Protein AF-A0A8J5X349-F1 (afdb_monomer_lite)

Secondary structure (DSSP, 8-state):
-----HHHHHHHHHHTT-SEEE-TTT-PEEEPHHHHHTTTS--SS--TT-TTTTTT---GGG------S-EEE-SSSPP--SEEEEEE--SSHHHHHHHHHHHHHHHT-TTS-PPEEEEEEEEETTT-EETTTTEEHHHHHHHHHHHT-EEEEEEE-TTS-HHHHHHHHHHHHHHHH--EEEEEE----S-HHHHHHHHHHTHHHHHTTT--EEE-TTTT--HHHHHHHHHHHT-EEEEEEE-TTPPTTHHHHS-TT-B-SHHHHHHHHHHS-TTTS-SS-TTTTEEEEEE-TT--HHHHHHHHHHHHHHHHHTS-----

Organism: Diacronema lutheri (NCBI:txid2081491)

Sequence (320 aa):
MALVDVEELHEAACAAGRRGYCDPRTGLTVFTRVAHLQRGRCCGNGCRHCPYGHVLVTDASKRTNAIDAPRLLRASPPSALEESDVLFFSGGKDSYLALRRHQRVLATLDGGAPRGLVLVTTFSGTDGIVGHQQVPVRWIAAQARAMRIDLLVVPLDGRSDYPAAVAHALQVLAAEHGVHARRVVFGDLHVESIRAWREAHVLPAVTAVGVVEFVYPVWLAPYEQLERELDDDGAEVFVCAQGDNLPDGARRVVKPGAVYDGALRAAIRAGWSETQLDVFGERGEFHSVVLPAGIDAAVRSEVLAALADAARDGLPCVFG

InterPro domains:
  IPR014729 Rossmann-like alpha/beta/alpha sandwich fold [G3DSA:3.40.50.620] (83-235)
  IPR040807 Protein of unknown function DUF5522 [PF17653] (10-55)

Foldseek 3Di:
DPPDDPVVQQVVCVVVLHQWDQDPVPRDTAGHCSVQVVVQAQPQPLRPHHLPQSLNPLPPVSRPGFNPFKGKHALDPDDPALEAAEEEPLQFLLSVLLVVLVVVVQVPPPDDDRHAYEYEFEAARPQQAGPLQQDHVSLVSLQCNQVRHMYIYFHDDVVDDPLLSVLVSQVCCCPVPSYHHAEYEYRQQEDVVVVVCCVVPNVVSNVVRHYDYYHHSRYPPDPVVSQCVVVVQPKWKFWQFADPLQDPPVCVLRAQGHTLHPVSLVVDVVPDDCVSAPSSCSVSRTTMHIHHPRRDPSSVVVSNVLSVVRRVVVHGSNRD

pLDDT: mean 90.07, std 11.33, range [33.69, 98.25]

Structure (mmCIF, N/CA/C/O backbone):
data_AF-A0A8J5X349-F1
#
_entry.id   AF-A0A8J5X349-F1
#
loop_
_atom_site.group_PDB
_atom_site.id
_atom_site.type_symbol
_atom_site.label_atom_id
_atom_site.label_alt_id
_atom_site.label_comp_id
_atom_site.label_asym_id
_atom_site.label_entity_id
_atom_site.label_seq_id
_atom_site.pdbx_PDB_ins_code
_atom_site.Cartn_x
_atom_site.Cartn_y
_atom_site.Cartn_z
_atom_site.occupancy
_atom_site.B_iso_or_equiv
_atom_site.auth_seq_id
_atom_site.auth_comp_id
_atom_site.auth_asym_id
_atom_site.auth_atom_id
_atom_site.pdbx_PDB_model_num
ATOM 1 N N . MET A 1 1 ? -40.214 12.702 21.829 1.00 48.19 1 MET A N 1
ATOM 2 C CA . MET A 1 1 ? -38.928 12.052 22.163 1.00 48.19 1 MET A CA 1
ATOM 3 C C . MET A 1 1 ? -37.841 12.826 21.452 1.00 48.19 1 MET A C 1
ATOM 5 O O . MET A 1 1 ? -37.939 12.952 20.238 1.00 48.19 1 MET A O 1
ATOM 9 N N . ALA A 1 2 ? -36.879 13.397 22.180 1.00 56.06 2 ALA A N 1
ATOM 10 C CA . ALA A 1 2 ? -35.691 13.961 21.544 1.00 56.06 2 ALA A CA 1
ATOM 11 C C . ALA A 1 2 ? -34.998 12.846 20.746 1.00 56.06 2 ALA A C 1
ATOM 13 O O . ALA A 1 2 ? -34.913 11.713 21.228 1.00 56.06 2 ALA A O 1
ATOM 14 N N . LEU A 1 3 ? -34.580 13.142 19.515 1.00 61.19 3 LEU A N 1
ATOM 15 C CA . LEU A 1 3 ? -33.729 12.243 18.746 1.00 61.19 3 LEU A CA 1
ATOM 16 C C . LEU A 1 3 ? -32.426 12.108 19.532 1.00 61.19 3 LEU A C 1
ATOM 18 O O . LEU A 1 3 ? -31.664 13.062 19.616 1.00 61.19 3 LEU A O 1
ATOM 22 N N . VAL A 1 4 ? -32.225 10.962 20.180 1.00 72.44 4 VAL A N 1
ATOM 23 C CA . VAL A 1 4 ? -30.960 10.675 20.854 1.00 72.44 4 VAL A CA 1
ATOM 24 C C . VAL A 1 4 ? -29.909 10.513 19.769 1.00 72.44 4 VAL A C 1
ATOM 26 O O . VAL A 1 4 ? -30.079 9.679 18.872 1.00 72.44 4 VAL A O 1
ATOM 29 N N . ASP A 1 5 ? -28.858 11.322 19.840 1.00 88.38 5 ASP A N 1
ATOM 30 C CA . ASP A 1 5 ? -27.775 11.252 18.879 1.00 88.38 5 ASP A CA 1
ATOM 31 C C . ASP A 1 5 ? -26.975 9.961 19.104 1.00 88.38 5 ASP A C 1
ATOM 33 O O . ASP A 1 5 ? -26.462 9.661 20.186 1.00 88.38 5 ASP A O 1
ATOM 37 N N . VAL A 1 6 ? -26.921 9.152 18.050 1.00 91.75 6 VAL A N 1
ATOM 38 C CA . VAL A 1 6 ? -26.182 7.892 18.006 1.00 91.75 6 VAL A CA 1
ATOM 39 C C . VAL A 1 6 ? -24.689 8.134 18.226 1.00 91.75 6 VAL A C 1
ATOM 41 O O . VAL A 1 6 ? -24.027 7.247 18.776 1.00 91.75 6 VAL A O 1
ATOM 44 N N . GLU A 1 7 ? -24.188 9.302 17.822 1.00 91.56 7 GLU A N 1
ATOM 45 C CA . GLU A 1 7 ? -22.795 9.709 17.970 1.00 91.56 7 GLU A CA 1
ATOM 46 C C . GLU A 1 7 ? -22.478 10.119 19.411 1.00 91.56 7 GLU A C 1
ATOM 48 O O . GLU A 1 7 ? -21.490 9.664 19.981 1.00 91.56 7 GLU A O 1
ATOM 53 N N . GLU A 1 8 ? -23.369 10.854 20.079 1.00 93.88 8 GLU A N 1
ATOM 54 C CA . GLU A 1 8 ? -23.204 11.177 21.504 1.00 93.88 8 GLU A CA 1
ATOM 55 C C . GLU A 1 8 ? -23.189 9.913 22.376 1.00 93.88 8 GLU A C 1
ATOM 57 O O . GLU A 1 8 ? -22.353 9.770 23.273 1.00 93.88 8 GLU A O 1
ATOM 62 N N . LEU A 1 9 ? -24.078 8.949 22.096 1.00 95.31 9 LEU A N 1
ATOM 63 C CA . LEU A 1 9 ? -24.078 7.654 22.787 1.00 95.31 9 LEU A CA 1
ATOM 64 C C . LEU A 1 9 ? -22.789 6.868 22.539 1.00 95.31 9 LEU A C 1
ATOM 66 O O . LEU A 1 9 ? -22.285 6.205 23.454 1.00 95.31 9 LEU A O 1
ATOM 70 N N . HIS A 1 10 ? -22.274 6.929 21.310 1.00 95.94 10 HIS A N 1
ATOM 71 C CA . HIS A 1 10 ? -21.005 6.322 20.947 1.00 95.94 10 HIS A CA 1
ATOM 72 C C . HIS A 1 10 ? -19.859 6.942 21.745 1.00 95.94 10 HIS A C 1
ATOM 74 O O . HIS A 1 10 ? -19.142 6.212 22.433 1.00 95.94 10 HIS A O 1
ATOM 80 N N . GLU A 1 11 ? -19.720 8.267 21.715 1.00 96.44 11 GLU A N 1
ATOM 81 C CA . GLU A 1 11 ? -18.647 8.976 22.408 1.00 96.44 11 GLU A CA 1
ATOM 82 C C . GLU A 1 11 ? -18.709 8.770 23.920 1.00 96.44 11 GLU A C 1
ATOM 84 O O . GLU A 1 11 ? -17.699 8.437 24.541 1.00 96.44 11 GLU A O 1
ATOM 89 N N . ALA A 1 12 ? -19.901 8.827 24.520 1.00 96.25 12 ALA A N 1
ATOM 90 C CA . ALA A 1 12 ? -20.081 8.535 25.940 1.00 96.25 12 ALA A CA 1
ATOM 91 C C . ALA A 1 12 ? -19.705 7.084 26.297 1.00 96.25 12 ALA A C 1
ATOM 93 O O . ALA A 1 12 ? -19.201 6.813 27.390 1.00 96.25 12 ALA A O 1
ATOM 94 N N . ALA A 1 13 ? -19.960 6.122 25.402 1.00 97.06 13 ALA A N 1
ATOM 95 C CA . ALA A 1 13 ? -19.538 4.737 25.586 1.00 97.06 13 ALA A CA 1
ATOM 96 C C . ALA A 1 13 ? -18.023 4.568 25.443 1.00 97.06 13 ALA A C 1
ATOM 98 O O . ALA A 1 13 ? -17.420 3.872 26.261 1.00 97.06 13 ALA A O 1
ATOM 99 N N . CYS A 1 14 ? -17.403 5.235 24.473 1.00 96.38 14 CYS A N 1
ATOM 100 C CA . CYS A 1 14 ? -15.959 5.224 24.268 1.00 96.38 14 CYS A CA 1
ATOM 101 C C . CYS A 1 14 ? -15.200 5.870 25.429 1.00 96.38 14 CYS A C 1
ATOM 103 O O . CYS A 1 14 ? -14.267 5.257 25.944 1.00 96.38 14 CYS A O 1
ATOM 105 N N . ALA A 1 15 ? -15.637 7.044 25.892 1.00 96.94 15 ALA A N 1
ATOM 106 C CA . ALA A 1 15 ? -15.049 7.746 27.034 1.00 96.94 15 ALA A CA 1
ATOM 107 C C . ALA A 1 15 ? -15.110 6.913 28.325 1.00 96.94 15 ALA A C 1
ATOM 109 O O . ALA A 1 15 ? -14.208 6.970 29.155 1.00 96.94 15 ALA A O 1
ATOM 110 N N . ALA A 1 16 ? -16.145 6.082 28.470 1.00 97.00 16 ALA A N 1
ATOM 111 C CA . ALA A 1 16 ? -16.289 5.145 29.581 1.00 97.00 16 ALA A CA 1
ATOM 112 C C . ALA A 1 16 ? -15.601 3.781 29.350 1.00 97.00 16 ALA A C 1
ATOM 114 O O . ALA A 1 16 ? -15.814 2.855 30.132 1.00 97.00 16 ALA A O 1
ATOM 115 N N . GLY A 1 17 ? -14.850 3.603 28.257 1.00 96.19 17 GLY A N 1
ATOM 116 C CA . GLY A 1 17 ? -14.180 2.342 27.917 1.00 96.19 17 GLY A CA 1
ATOM 117 C C . GLY A 1 17 ? -15.126 1.179 27.587 1.00 96.19 17 GLY A C 1
ATOM 118 O O . GLY A 1 17 ? -14.710 0.018 27.572 1.00 96.19 17 GLY A O 1
ATOM 119 N N . ARG A 1 18 ? -16.412 1.448 27.325 1.00 97.31 18 ARG A N 1
ATOM 120 C CA . ARG A 1 18 ? -17.408 0.413 27.019 1.00 97.31 18 ARG A CA 1
ATOM 121 C C . ARG A 1 18 ? -17.223 -0.115 25.601 1.00 97.31 18 ARG A C 1
ATOM 123 O O . ARG A 1 18 ? -16.956 0.628 24.659 1.00 97.31 18 ARG A O 1
ATOM 130 N N . ARG A 1 19 ? -17.452 -1.421 25.434 1.00 96.94 19 ARG A N 1
ATOM 131 C CA . ARG A 1 19 ? -17.355 -2.122 24.139 1.00 96.94 19 ARG A CA 1
ATOM 132 C C . ARG A 1 19 ? -18.574 -1.916 23.233 1.00 96.94 19 ARG A C 1
ATOM 134 O O . ARG A 1 19 ? -18.519 -2.237 22.050 1.00 96.94 19 ARG A O 1
ATOM 141 N N . GLY A 1 20 ? -19.672 -1.406 23.774 1.00 96.75 20 GLY A N 1
ATOM 142 C CA . GLY A 1 20 ? -20.902 -1.189 23.029 1.00 96.75 20 GLY A CA 1
ATOM 143 C C . GLY A 1 20 ? -21.912 -0.345 23.793 1.00 96.75 20 GLY A C 1
ATOM 144 O O . GLY A 1 20 ? -21.723 -0.042 24.974 1.00 96.75 20 GLY A O 1
ATOM 145 N N . TYR A 1 21 ? -22.985 0.012 23.100 1.00 96.19 21 TYR A N 1
ATOM 146 C CA . TYR A 1 21 ? -24.169 0.676 23.638 1.00 96.19 21 TYR A CA 1
ATOM 147 C C . TYR A 1 21 ? -25.426 0.133 22.946 1.00 96.19 21 TYR A C 1
ATOM 149 O O . TYR A 1 21 ? -25.336 -0.474 21.880 1.00 96.19 21 TYR A O 1
ATOM 157 N N . CYS A 1 22 ? -26.594 0.323 23.557 1.00 95.50 22 CYS A N 1
ATOM 158 C CA . CYS A 1 22 ? -27.868 -0.037 22.938 1.00 95.50 22 CYS A CA 1
ATOM 159 C C . CYS A 1 22 ? -28.340 1.112 22.040 1.00 95.50 22 CYS A C 1
ATOM 161 O O . CYS A 1 22 ? -28.462 2.243 22.509 1.00 95.50 22 CYS A O 1
ATOM 163 N N . ASP A 1 23 ? -28.589 0.835 20.761 1.00 93.81 23 ASP A N 1
ATOM 164 C CA . ASP A 1 23 ? -29.183 1.799 19.837 1.00 93.81 23 ASP A CA 1
ATOM 165 C C . ASP A 1 23 ? -30.673 1.973 20.178 1.00 93.81 23 ASP A C 1
ATOM 167 O O . ASP A 1 23 ? -31.446 1.023 20.025 1.00 93.81 23 ASP A O 1
ATOM 171 N N . PRO A 1 24 ? -31.113 3.169 20.608 1.00 91.38 24 PRO A N 1
ATOM 172 C CA . PRO A 1 24 ? -32.481 3.388 21.071 1.00 91.38 24 PRO A CA 1
ATOM 173 C C . PRO A 1 24 ? -33.529 3.243 19.961 1.00 91.38 24 PRO A C 1
ATOM 175 O O . PRO A 1 24 ? -34.710 3.090 20.260 1.00 91.38 24 PRO A O 1
ATOM 178 N N . ARG A 1 25 ? -33.125 3.298 18.683 1.00 90.81 25 ARG A N 1
ATOM 179 C CA . ARG A 1 25 ? -34.035 3.138 17.541 1.00 90.81 25 ARG A CA 1
ATOM 180 C C . ARG A 1 25 ? -34.242 1.679 17.164 1.00 90.81 25 ARG A C 1
ATOM 182 O O . ARG A 1 25 ? -35.337 1.316 16.753 1.00 90.81 25 ARG A O 1
ATOM 189 N N . THR A 1 26 ? -33.190 0.867 17.242 1.00 91.75 26 THR A N 1
ATOM 190 C CA . THR A 1 26 ? -33.223 -0.528 16.769 1.00 91.75 26 THR A CA 1
ATOM 191 C C . THR A 1 26 ? -33.286 -1.551 17.901 1.00 91.75 26 THR A C 1
ATOM 193 O O . THR A 1 26 ? -33.618 -2.705 17.652 1.00 91.75 26 THR A O 1
ATOM 196 N N . GLY A 1 27 ? -32.953 -1.158 19.135 1.00 92.44 27 GLY A N 1
ATOM 197 C CA . GLY A 1 27 ? -32.795 -2.058 20.281 1.00 92.44 27 GLY A CA 1
ATOM 198 C C . GLY A 1 27 ? -31.555 -2.956 20.198 1.00 92.44 27 GLY A C 1
ATOM 199 O O . GLY A 1 27 ? -31.338 -3.795 21.071 1.00 92.44 27 GLY A O 1
ATOM 200 N N . LEU A 1 28 ? -30.738 -2.808 19.152 1.00 93.00 28 LEU A N 1
ATOM 201 C CA . LEU A 1 28 ? -29.554 -3.626 18.931 1.00 93.00 28 LEU A CA 1
ATOM 202 C C . LEU A 1 28 ? -28.355 -3.072 19.699 1.00 93.00 28 LEU A C 1
ATOM 204 O O . LEU A 1 28 ? -28.192 -1.863 19.866 1.00 93.00 28 LEU A O 1
ATOM 208 N N . THR A 1 29 ? -27.460 -3.968 20.110 1.00 95.06 29 THR A N 1
ATOM 209 C CA . THR A 1 29 ? -26.152 -3.557 20.626 1.00 95.06 29 THR A CA 1
ATOM 210 C C . THR A 1 29 ? -25.256 -3.130 19.468 1.00 95.06 29 THR A C 1
ATOM 212 O O . THR A 1 29 ? -24.970 -3.921 18.569 1.00 95.06 29 THR A O 1
ATOM 215 N N . VAL A 1 30 ? -24.773 -1.893 19.515 1.00 96.25 30 VAL A N 1
ATOM 216 C CA . VAL A 1 30 ? -23.799 -1.342 18.572 1.00 96.25 30 VAL A CA 1
ATOM 217 C C . VAL A 1 30 ? -22.426 -1.344 19.233 1.00 96.25 30 VAL A C 1
ATOM 219 O O . VAL A 1 30 ? -22.254 -0.815 20.330 1.00 96.25 30 VAL A O 1
ATOM 222 N N . PHE A 1 31 ? -21.440 -1.949 18.570 1.00 97.06 31 PHE A N 1
ATOM 223 C CA . PHE A 1 31 ? -20.055 -1.942 19.039 1.00 97.06 31 PHE A CA 1
ATOM 224 C C . PHE A 1 31 ? -19.419 -0.556 18.875 1.00 97.06 31 PHE A C 1
ATOM 226 O O . PHE A 1 31 ? -19.645 0.136 17.883 1.00 97.06 31 PHE A O 1
ATOM 233 N N . THR A 1 32 ? -18.614 -0.158 19.857 1.00 97.00 32 THR A N 1
ATOM 234 C CA . THR A 1 32 ? -17.858 1.102 19.846 1.00 97.00 32 THR A CA 1
ATOM 235 C C . THR A 1 32 ? -16.525 0.963 19.110 1.00 97.00 32 THR A C 1
ATOM 237 O O . THR A 1 32 ? -16.044 -0.150 18.863 1.00 97.00 32 THR A O 1
ATOM 240 N N . ARG A 1 33 ? -15.854 2.094 18.842 1.00 95.06 33 ARG A N 1
ATOM 241 C CA . ARG A 1 33 ? -14.504 2.099 18.262 1.00 95.06 33 ARG A CA 1
ATOM 242 C C . ARG A 1 33 ? -13.525 1.379 19.184 1.00 95.06 33 ARG A C 1
ATOM 244 O O . ARG A 1 33 ? -12.690 0.634 18.694 1.00 95.06 33 ARG A O 1
ATOM 251 N N . VAL A 1 34 ? -13.705 1.481 20.506 1.00 94.44 34 VAL A N 1
ATOM 252 C CA . VAL A 1 34 ? -12.910 0.758 21.515 1.00 94.44 34 VAL A CA 1
ATOM 253 C C . VAL A 1 34 ? -12.957 -0.753 21.273 1.00 94.44 34 VAL A C 1
ATOM 255 O O . VAL A 1 34 ? -11.917 -1.405 21.201 1.00 94.44 34 VAL A O 1
ATOM 258 N N . ALA A 1 35 ? -14.148 -1.324 21.063 1.00 94.69 35 ALA A N 1
ATOM 259 C CA . ALA A 1 35 ? -14.278 -2.752 20.767 1.00 94.69 35 ALA A CA 1
ATOM 260 C C . ALA A 1 35 ? -13.674 -3.151 19.415 1.00 94.69 35 ALA A C 1
ATOM 262 O O . ALA A 1 35 ? -13.310 -4.314 19.216 1.00 94.69 35 ALA A O 1
ATOM 263 N N . HIS A 1 36 ? -13.615 -2.227 18.458 1.00 93.75 36 HIS A N 1
ATOM 264 C CA . HIS A 1 36 ? -12.987 -2.458 17.162 1.00 93.75 36 HIS A CA 1
ATOM 265 C C . HIS A 1 36 ? -11.461 -2.352 17.226 1.00 93.75 36 HIS A C 1
ATOM 267 O O . HIS A 1 36 ? -10.802 -3.240 16.693 1.00 93.75 36 HIS A O 1
ATOM 273 N N . LEU A 1 37 ? -10.916 -1.377 17.953 1.00 91.06 37 LEU A N 1
ATOM 274 C CA . LEU A 1 37 ? -9.482 -1.227 18.207 1.00 91.06 37 LEU A CA 1
ATOM 275 C C . LEU A 1 37 ? -8.921 -2.425 18.978 1.00 91.06 37 LEU A C 1
ATOM 277 O O . LEU A 1 37 ? -7.925 -3.004 18.562 1.00 91.06 37 LEU A O 1
ATOM 281 N N . GLN A 1 38 ? -9.628 -2.902 20.010 1.00 87.81 38 GLN A N 1
ATOM 282 C CA . GLN A 1 38 ? -9.266 -4.136 20.726 1.00 87.81 38 GLN A CA 1
ATOM 283 C C . GLN A 1 38 ? -9.227 -5.376 19.818 1.00 87.81 38 GLN A C 1
ATOM 285 O O . GLN A 1 38 ? -8.510 -6.331 20.100 1.00 87.81 38 GLN A O 1
ATOM 290 N N . ARG A 1 39 ? -10.010 -5.392 18.730 1.00 88.38 39 ARG A N 1
ATOM 291 C CA . ARG A 1 39 ? -9.985 -6.474 17.733 1.00 88.38 39 ARG A CA 1
ATOM 292 C C . ARG A 1 39 ? -8.794 -6.348 16.776 1.00 88.38 39 ARG A C 1
ATOM 294 O O . ARG A 1 39 ? -8.404 -7.356 16.194 1.00 88.38 39 ARG A O 1
ATOM 301 N N . GLY A 1 40 ? -8.263 -5.144 16.569 1.00 86.44 40 GLY A N 1
ATOM 302 C CA . GLY A 1 40 ? -7.076 -4.899 15.746 1.00 86.44 40 GLY A CA 1
ATOM 303 C C . GLY A 1 40 ? -7.291 -4.961 14.228 1.00 86.44 40 GLY A C 1
ATOM 304 O O . GLY A 1 40 ? -6.318 -4.885 13.483 1.00 86.44 40 GLY A O 1
ATOM 305 N N . ARG A 1 41 ? -8.529 -5.142 13.738 1.00 87.50 41 ARG A N 1
ATOM 306 C CA . ARG A 1 41 ? -8.816 -5.247 12.292 1.00 87.50 41 ARG A CA 1
ATOM 307 C C . ARG A 1 41 ? -10.265 -4.949 11.904 1.00 87.50 41 ARG A C 1
ATOM 309 O O . ARG A 1 41 ? -11.196 -5.166 12.690 1.00 87.50 41 ARG A O 1
ATOM 316 N N . CYS A 1 42 ? -10.462 -4.557 10.641 1.00 92.38 42 CYS A N 1
ATOM 317 C CA . CYS A 1 42 ? -11.772 -4.563 9.988 1.00 92.38 42 CYS A CA 1
ATOM 318 C C . CYS A 1 42 ? -12.275 -6.010 9.829 1.00 92.38 42 CYS A C 1
ATOM 320 O O . CYS A 1 42 ? -11.503 -6.911 9.514 1.00 92.38 42 CYS A O 1
ATOM 322 N N . CYS A 1 43 ? -13.567 -6.253 10.058 1.00 90.69 43 CYS A N 1
ATOM 323 C CA . CYS A 1 43 ? -14.159 -7.594 9.941 1.00 90.69 43 CYS A CA 1
ATOM 324 C C . CYS A 1 43 ? -14.955 -7.822 8.649 1.00 90.69 43 CYS A C 1
ATOM 326 O O . CYS A 1 43 ? -15.451 -8.922 8.454 1.00 90.69 43 CYS A O 1
ATOM 328 N N . GLY A 1 44 ? -15.102 -6.798 7.801 1.00 91.56 44 GLY A N 1
ATOM 329 C CA . GLY A 1 44 ? -15.850 -6.885 6.541 1.00 91.56 44 GLY A CA 1
ATOM 330 C C . GLY A 1 44 ? -17.373 -6.726 6.649 1.00 91.56 44 GLY A C 1
ATOM 331 O O . GLY A 1 44 ? -18.049 -6.714 5.629 1.00 91.56 44 GLY A O 1
ATOM 332 N N . ASN A 1 45 ? -17.926 -6.516 7.850 1.00 93.06 45 ASN A N 1
ATOM 333 C CA . ASN A 1 45 ? -19.382 -6.482 8.068 1.00 93.06 45 ASN A CA 1
ATOM 334 C C . ASN A 1 45 ? -20.051 -5.095 7.934 1.00 93.06 45 ASN A C 1
ATOM 336 O O . ASN A 1 45 ? -21.261 -5.004 8.121 1.00 93.06 45 ASN A O 1
ATOM 340 N N . GLY A 1 46 ? -19.306 -4.017 7.659 1.00 94.69 46 GLY A N 1
ATOM 341 C CA . GLY A 1 46 ? -19.871 -2.655 7.609 1.00 94.69 46 GLY A CA 1
ATOM 342 C C . GLY A 1 46 ? -20.336 -2.136 8.978 1.00 94.69 46 GLY A C 1
ATOM 343 O O . GLY A 1 46 ? -21.452 -1.644 9.120 1.00 94.69 46 GLY A O 1
ATOM 344 N N . CYS A 1 47 ? -19.518 -2.319 10.021 1.00 94.94 47 CYS A N 1
ATOM 345 C CA . CYS A 1 47 ? -19.850 -1.880 11.379 1.00 94.94 47 CYS A CA 1
ATOM 346 C C . CYS A 1 47 ? -19.908 -0.350 11.470 1.00 94.94 47 CYS A C 1
ATOM 348 O O . CYS A 1 47 ? -18.906 0.297 11.198 1.00 94.94 47 CYS A O 1
ATOM 350 N N . ARG A 1 48 ? -21.015 0.202 11.988 1.00 94.31 48 ARG A N 1
ATOM 351 C CA . ARG A 1 48 ? -21.269 1.653 12.112 1.00 94.31 48 ARG A CA 1
ATOM 352 C C . ARG A 1 48 ? -20.057 2.483 12.559 1.00 94.31 48 ARG A C 1
ATOM 354 O O . ARG A 1 48 ? -19.790 3.522 11.979 1.00 94.31 48 ARG A O 1
ATOM 361 N N . HIS A 1 49 ? -19.304 1.994 13.543 1.00 94.62 49 HIS A N 1
ATOM 362 C CA . HIS A 1 49 ? -18.188 2.716 14.162 1.00 94.62 49 HIS A CA 1
ATOM 363 C C . HIS A 1 49 ? -16.816 2.113 13.863 1.00 94.62 49 HIS A C 1
ATOM 365 O O . HIS A 1 49 ? -15.926 2.102 14.714 1.00 94.62 49 HIS A O 1
ATOM 371 N N . CYS A 1 50 ? -16.646 1.522 12.679 1.00 95.00 50 CYS A N 1
ATOM 372 C CA . CYS A 1 50 ? -15.379 0.922 12.284 1.00 95.00 50 CYS A CA 1
ATOM 373 C C . CYS A 1 50 ? -14.291 2.005 12.128 1.00 95.00 50 CYS A C 1
ATOM 375 O O . CYS A 1 50 ? -14.407 2.816 11.211 1.00 95.00 50 CYS A O 1
ATOM 377 N N . PRO A 1 51 ? -13.204 1.981 12.929 1.00 93.62 51 PRO A N 1
ATOM 378 C CA . PRO A 1 51 ? -12.107 2.953 12.833 1.00 93.62 51 PRO A CA 1
ATOM 379 C C . PRO A 1 51 ? -11.125 2.635 11.693 1.00 93.62 51 PRO A C 1
ATOM 381 O O . PRO A 1 51 ? -10.124 3.320 11.523 1.00 93.62 51 PRO A O 1
ATOM 384 N N . TYR A 1 52 ? -11.379 1.555 10.949 1.00 94.06 52 TYR A N 1
ATOM 385 C CA . TYR A 1 52 ? -10.547 1.060 9.850 1.00 94.06 52 TYR A CA 1
ATOM 386 C C . TYR A 1 52 ? -11.167 1.377 8.482 1.00 94.06 52 TYR A C 1
ATOM 388 O O . TYR A 1 52 ? -10.954 0.623 7.536 1.00 94.06 52 TYR A O 1
ATOM 396 N N . GLY A 1 53 ? -12.030 2.398 8.413 1.00 92.62 53 GLY A N 1
ATOM 397 C CA . GLY A 1 53 ? -12.671 2.892 7.188 1.00 92.62 53 GLY A CA 1
ATOM 398 C C . GLY A 1 53 ? -13.229 1.823 6.256 1.00 92.62 53 GLY A C 1
ATOM 399 O O . GLY A 1 53 ? -13.029 1.880 5.050 1.00 92.62 53 GLY A O 1
ATOM 400 N N . HIS A 1 54 ? -13.849 0.779 6.819 1.00 94.12 54 HIS A N 1
ATOM 401 C CA . HIS A 1 54 ? -14.445 -0.313 6.041 1.00 94.12 54 HIS A CA 1
ATOM 402 C C . HIS A 1 54 ? -13.513 -0.952 4.996 1.00 94.12 54 HIS A C 1
ATOM 404 O O . HIS A 1 54 ? -13.974 -1.509 4.003 1.00 94.12 54 HIS A O 1
ATOM 410 N N . VAL A 1 55 ? -12.206 -0.956 5.268 1.00 92.25 55 VAL A N 1
ATOM 411 C CA . VAL A 1 55 ? -11.164 -1.359 4.313 1.00 92.25 55 VAL A CA 1
ATOM 412 C C . VAL A 1 55 ? -11.253 -2.823 3.853 1.00 92.25 55 VAL A C 1
ATOM 414 O O . VAL A 1 55 ? -10.693 -3.176 2.826 1.00 92.25 55 VAL A O 1
ATOM 417 N N . LEU A 1 56 ? -11.977 -3.686 4.578 1.00 91.00 56 LEU A N 1
ATOM 418 C CA . LEU A 1 56 ? -12.238 -5.083 4.187 1.00 91.00 56 LEU A CA 1
ATOM 419 C C . LEU A 1 56 ? -13.717 -5.363 3.866 1.00 91.00 56 LEU A C 1
ATOM 421 O O . LEU A 1 56 ? -14.125 -6.520 3.814 1.00 91.00 56 LEU A O 1
ATOM 425 N N . VAL A 1 57 ? -14.548 -4.328 3.708 1.00 92.12 57 VAL A N 1
ATOM 426 C CA . VAL A 1 57 ? -15.958 -4.476 3.318 1.00 92.12 57 VAL A CA 1
ATOM 427 C C . VAL A 1 57 ? -16.041 -4.540 1.792 1.00 92.12 57 VAL A C 1
ATOM 429 O O . VAL A 1 57 ? -15.682 -3.588 1.097 1.00 92.12 57 VAL A O 1
ATOM 432 N N . THR A 1 58 ? -16.512 -5.670 1.272 1.00 87.69 58 THR A N 1
ATOM 433 C CA . THR A 1 58 ? -16.628 -5.920 -0.175 1.00 87.69 58 THR A CA 1
ATOM 434 C C . THR A 1 58 ? -17.847 -5.236 -0.793 1.00 87.69 58 THR A C 1
ATOM 436 O O . THR A 1 58 ? -17.795 -4.776 -1.928 1.00 87.69 58 THR A O 1
ATOM 439 N N . ASP A 1 59 ? -18.936 -5.106 -0.035 1.00 88.88 59 ASP A N 1
ATOM 440 C CA . ASP A 1 59 ? -20.145 -4.403 -0.462 1.00 88.88 59 ASP A CA 1
ATOM 441 C C . ASP A 1 59 ? -19.930 -2.883 -0.439 1.00 88.88 59 ASP A C 1
ATOM 443 O O . ASP A 1 59 ? -19.879 -2.259 0.626 1.00 88.88 59 ASP A O 1
ATOM 447 N N . ALA A 1 60 ? -19.828 -2.287 -1.628 1.00 86.94 60 ALA A N 1
ATOM 448 C CA . ALA A 1 60 ? -19.600 -0.858 -1.797 1.00 86.94 60 ALA A CA 1
ATOM 449 C C . ALA A 1 60 ? -20.646 0.012 -1.089 1.00 86.94 60 ALA A C 1
ATOM 451 O O . ALA A 1 60 ? -20.285 1.039 -0.517 1.00 86.94 60 ALA A O 1
ATOM 452 N N . SER A 1 61 ? -21.910 -0.423 -1.047 1.00 90.50 61 SER A N 1
ATOM 453 C CA . SER A 1 61 ? -23.006 0.339 -0.433 1.00 90.50 61 SER A CA 1
ATOM 454 C C . SER A 1 61 ? -22.871 0.488 1.086 1.00 90.50 61 SER A C 1
ATOM 456 O O . SER A 1 61 ? -23.475 1.374 1.686 1.00 90.50 61 SER A O 1
ATOM 458 N N . LYS A 1 62 ? -22.048 -0.357 1.719 1.00 92.06 62 LYS A N 1
ATOM 459 C CA . LYS A 1 62 ? -21.795 -0.349 3.166 1.00 92.06 62 LYS A CA 1
ATOM 460 C C . LYS A 1 62 ? -20.517 0.395 3.549 1.00 92.06 62 LYS A C 1
ATOM 462 O O . LYS A 1 62 ? -20.215 0.522 4.736 1.00 92.06 62 LYS A O 1
ATOM 467 N N . ARG A 1 63 ? -19.734 0.880 2.581 1.00 91.62 63 ARG A N 1
ATOM 468 C CA . ARG A 1 63 ? -18.466 1.586 2.822 1.00 91.62 63 ARG A CA 1
ATOM 469 C C . ARG A 1 63 ? -18.703 3.063 3.145 1.00 91.62 63 ARG A C 1
ATOM 471 O O . ARG A 1 63 ? -18.442 3.933 2.332 1.00 91.62 63 ARG A O 1
ATOM 478 N N . THR A 1 64 ? -19.204 3.333 4.347 1.00 91.25 64 THR A N 1
ATOM 479 C CA . THR A 1 64 ? -19.531 4.697 4.806 1.00 91.25 64 THR A CA 1
ATOM 480 C C . THR A 1 64 ? -18.467 5.359 5.685 1.00 91.25 64 THR A C 1
ATOM 482 O O . THR A 1 64 ? -18.575 6.549 5.955 1.00 91.25 64 THR A O 1
ATOM 485 N N . ASN A 1 65 ? -17.471 4.611 6.168 1.00 91.38 65 ASN A N 1
ATOM 486 C CA . ASN A 1 65 ? -16.466 5.116 7.106 1.00 91.38 65 ASN A CA 1
ATOM 487 C C . ASN A 1 65 ? -15.131 5.318 6.388 1.00 91.38 65 ASN A C 1
ATOM 489 O O . ASN A 1 65 ? -14.766 4.495 5.549 1.00 91.38 65 ASN A O 1
ATOM 493 N N . ALA A 1 66 ? -14.378 6.340 6.790 1.00 89.88 66 ALA A N 1
ATOM 494 C CA . ALA A 1 66 ? -13.022 6.610 6.319 1.00 89.88 66 ALA A CA 1
ATOM 495 C C . ALA A 1 66 ? -11.968 6.230 7.376 1.00 89.88 66 ALA A C 1
ATOM 497 O O . ALA A 1 66 ? -12.287 6.004 8.545 1.00 89.88 66 ALA A O 1
ATOM 498 N N . ILE A 1 67 ? -10.709 6.120 6.948 1.00 91.12 67 ILE A N 1
ATOM 499 C CA . ILE A 1 67 ? -9.548 6.068 7.843 1.00 91.12 67 ILE A CA 1
ATOM 500 C C . ILE A 1 67 ? -9.026 7.502 7.950 1.00 91.12 67 ILE A C 1
ATOM 502 O O . ILE A 1 67 ? -8.549 8.053 6.963 1.00 91.12 67 ILE A O 1
ATOM 506 N N . ASP A 1 68 ? -9.133 8.095 9.133 1.00 88.56 68 ASP A N 1
ATOM 507 C CA . ASP A 1 68 ? -8.880 9.518 9.399 1.00 88.56 68 ASP A CA 1
ATOM 508 C C . ASP A 1 68 ? -7.580 9.796 10.172 1.00 88.56 68 ASP A C 1
ATOM 510 O O . ASP A 1 68 ? -7.159 10.940 10.301 1.00 88.56 68 ASP A O 1
ATOM 514 N N . ALA A 1 69 ? -6.928 8.751 10.672 1.00 91.12 69 ALA A N 1
ATOM 515 C CA . ALA A 1 69 ? -5.631 8.807 11.333 1.00 91.12 69 ALA A CA 1
ATOM 516 C C . ALA A 1 69 ? -4.862 7.498 11.082 1.00 91.12 69 ALA A C 1
ATOM 518 O O . ALA A 1 69 ? -5.458 6.536 10.583 1.00 91.12 69 ALA A O 1
ATOM 519 N N . PRO A 1 70 ? -3.560 7.420 11.417 1.00 94.12 70 PRO A N 1
ATOM 520 C CA . PRO A 1 70 ? -2.796 6.190 11.261 1.00 94.12 70 PRO A CA 1
ATOM 521 C C . PRO A 1 70 ? -3.465 5.002 11.964 1.00 94.12 70 PRO A C 1
ATOM 523 O O . PRO A 1 70 ? -3.916 5.107 13.110 1.00 94.12 70 PRO A O 1
ATOM 526 N N . ARG A 1 71 ? -3.561 3.861 11.273 1.00 93.88 71 ARG A N 1
ATOM 527 C CA . ARG A 1 71 ? -4.125 2.622 11.834 1.00 93.88 71 ARG A CA 1
ATOM 528 C C . ARG A 1 71 ? -3.272 1.426 11.458 1.00 93.88 71 ARG A C 1
ATOM 530 O O . ARG A 1 71 ? -2.988 1.209 10.284 1.00 93.88 71 ARG A O 1
ATOM 537 N N . LEU A 1 72 ? -2.941 0.598 12.443 1.00 93.44 72 LEU A N 1
ATOM 538 C CA . LEU A 1 72 ? -2.366 -0.714 12.184 1.00 93.44 72 LEU A CA 1
ATOM 539 C C . LEU A 1 72 ? -3.482 -1.719 11.878 1.00 93.44 72 LEU A C 1
ATOM 541 O O . LEU A 1 72 ? -4.344 -2.005 12.714 1.00 93.44 72 LEU A O 1
ATOM 545 N N . LEU A 1 73 ? -3.460 -2.265 10.669 1.00 92.44 73 LEU A N 1
ATOM 546 C CA . LEU A 1 73 ? -4.301 -3.370 10.235 1.00 92.44 73 LEU A CA 1
ATOM 547 C C . LEU A 1 73 ? -3.563 -4.676 10.523 1.00 92.44 73 LEU A C 1
ATOM 549 O O . LEU A 1 73 ? -2.627 -5.041 9.813 1.00 92.44 73 LEU A O 1
ATOM 553 N N . ARG A 1 74 ? -3.992 -5.383 11.570 1.00 87.94 74 ARG A N 1
ATOM 554 C CA . ARG A 1 74 ? -3.369 -6.645 11.980 1.00 87.94 74 ARG A CA 1
ATOM 555 C C . ARG A 1 74 ? -3.727 -7.776 11.017 1.00 87.94 74 ARG A C 1
ATOM 557 O O . ARG A 1 74 ? -4.911 -8.086 10.821 1.00 87.94 74 ARG A O 1
ATOM 564 N N . ALA A 1 75 ? -2.718 -8.440 10.468 1.00 79.00 75 ALA A N 1
ATOM 565 C CA . ALA A 1 75 ? -2.887 -9.624 9.637 1.00 79.00 75 ALA A CA 1
ATOM 566 C C . ALA A 1 75 ? -3.016 -10.913 10.464 1.00 79.00 75 ALA A C 1
ATOM 568 O O . ALA A 1 75 ? -3.773 -11.813 10.089 1.00 79.00 75 ALA A O 1
ATOM 569 N N . SER A 1 76 ? -2.350 -10.962 11.619 1.00 64.06 76 SER A N 1
ATOM 570 C CA . SER A 1 76 ? -2.341 -12.084 12.567 1.00 64.06 76 SER A CA 1
ATOM 571 C C . SER A 1 76 ? -2.475 -11.573 14.015 1.00 64.06 76 SER A C 1
ATOM 573 O O . SER A 1 76 ? -2.395 -10.364 14.242 1.00 64.06 76 SER A O 1
ATOM 575 N N . PRO A 1 77 ? -2.725 -12.443 15.017 1.00 59.16 77 PRO A N 1
ATOM 576 C CA . PRO A 1 77 ? -2.594 -12.061 16.425 1.00 59.16 77 PRO A CA 1
ATOM 577 C C . PRO A 1 77 ? -1.195 -11.477 16.694 1.00 59.16 77 PRO A C 1
ATOM 579 O O . PRO A 1 77 ? -0.263 -11.847 15.980 1.00 59.16 77 PRO A O 1
ATOM 582 N N . PRO A 1 78 ? -1.025 -10.598 17.698 1.00 53.50 78 PRO A N 1
ATOM 583 C CA . PRO A 1 78 ? 0.247 -9.919 17.928 1.00 53.50 78 PRO A CA 1
ATOM 584 C C . PRO A 1 78 ? 1.391 -10.931 18.079 1.00 53.50 78 PRO A C 1
ATOM 586 O O . PRO A 1 78 ? 1.380 -11.738 19.009 1.00 53.50 78 PRO A O 1
ATOM 589 N N . SER A 1 79 ? 2.379 -10.892 17.184 1.00 51.84 79 SER A N 1
ATOM 590 C CA . SER A 1 79 ? 3.687 -11.491 17.450 1.00 51.84 79 SER A CA 1
ATOM 591 C C . SER A 1 79 ? 4.538 -10.450 18.171 1.00 51.84 79 SER A C 1
ATOM 593 O O . SER A 1 79 ? 4.660 -9.323 17.696 1.00 51.84 79 SER A O 1
ATOM 595 N N . ALA A 1 80 ? 5.077 -10.828 19.326 1.00 51.50 80 ALA A N 1
ATOM 596 C CA . ALA A 1 80 ? 5.753 -9.980 20.308 1.00 51.50 80 ALA A CA 1
ATOM 597 C C . ALA A 1 80 ? 7.141 -9.472 19.863 1.00 51.50 80 ALA A C 1
ATOM 599 O O . ALA A 1 80 ? 8.128 -9.684 20.561 1.00 51.50 80 ALA A O 1
ATOM 600 N N . LEU A 1 81 ? 7.242 -8.850 18.687 1.00 65.19 81 LEU A N 1
ATOM 601 C CA . LEU A 1 81 ? 8.498 -8.278 18.207 1.00 65.19 81 LEU A CA 1
ATOM 602 C C . LEU A 1 81 ? 8.484 -6.767 18.435 1.00 65.19 81 LEU A C 1
ATOM 604 O O . LEU A 1 81 ? 7.870 -6.023 17.672 1.00 65.19 81 LEU A O 1
ATOM 608 N N . GLU A 1 82 ? 9.150 -6.347 19.513 1.00 73.19 82 GLU A N 1
ATOM 609 C CA . GLU A 1 82 ? 9.302 -4.937 19.901 1.00 73.19 82 GLU A CA 1
ATOM 610 C C . GLU A 1 82 ? 10.054 -4.129 18.833 1.00 73.19 82 GLU A C 1
ATOM 612 O O . GLU A 1 82 ? 9.736 -2.966 18.608 1.00 73.19 82 GLU A O 1
ATOM 617 N N . GLU A 1 83 ? 10.998 -4.746 18.114 1.00 83.62 83 GLU A N 1
ATOM 618 C CA . GLU A 1 83 ? 11.678 -4.134 16.968 1.00 83.62 83 GLU A CA 1
ATOM 619 C C . GLU A 1 83 ? 11.187 -4.712 15.637 1.00 83.62 83 GLU A C 1
ATOM 621 O O . GLU A 1 83 ? 11.160 -5.931 15.426 1.00 83.62 83 GLU A O 1
ATOM 626 N N . SER A 1 84 ? 10.853 -3.823 14.701 1.00 88.31 84 SER A N 1
ATOM 627 C CA . SER A 1 84 ? 10.463 -4.188 13.339 1.00 88.31 84 SER A CA 1
ATOM 628 C C . SER A 1 84 ? 11.131 -3.299 12.296 1.00 88.31 84 SER A C 1
ATOM 630 O O . SER A 1 84 ? 11.423 -2.126 12.538 1.00 88.31 84 SER A O 1
ATOM 632 N N . ASP A 1 85 ? 11.331 -3.851 11.105 1.00 93.19 85 ASP A N 1
ATOM 633 C CA . ASP A 1 85 ? 11.526 -3.038 9.911 1.00 93.19 85 ASP A CA 1
ATOM 634 C C . ASP A 1 85 ? 10.160 -2.602 9.377 1.00 93.19 85 ASP A C 1
ATOM 636 O O . ASP A 1 85 ? 9.179 -3.352 9.444 1.00 93.19 85 ASP A O 1
ATOM 640 N N . VAL A 1 86 ? 10.095 -1.393 8.829 1.00 95.62 86 VAL A N 1
ATOM 641 C CA . VAL A 1 86 ? 8.892 -0.888 8.163 1.00 95.62 86 VAL A CA 1
ATOM 642 C C . VAL A 1 86 ? 9.142 -0.779 6.667 1.00 95.62 86 VAL A C 1
ATOM 644 O O . VAL A 1 86 ? 10.135 -0.192 6.257 1.00 95.62 86 VAL A O 1
ATOM 647 N N . LEU A 1 87 ? 8.271 -1.349 5.837 1.00 97.62 87 LEU A N 1
ATOM 648 C CA . LEU A 1 87 ? 8.444 -1.377 4.382 1.00 97.62 87 LEU A CA 1
ATOM 649 C C . LEU A 1 87 ? 7.359 -0.564 3.690 1.00 97.62 87 LEU A C 1
ATOM 651 O O . LEU A 1 87 ? 6.176 -0.871 3.827 1.00 97.62 87 LEU A O 1
ATOM 655 N N . PHE A 1 88 ? 7.754 0.443 2.912 1.00 97.50 88 PHE A N 1
ATOM 656 C CA . PHE A 1 88 ? 6.818 1.224 2.106 1.00 97.50 88 PHE A CA 1
ATOM 657 C C . PHE A 1 88 ? 6.260 0.382 0.963 1.00 97.50 88 PHE A C 1
ATOM 659 O O . PHE A 1 88 ? 6.978 -0.014 0.044 1.00 97.50 88 PHE A O 1
ATOM 666 N N . PHE A 1 89 ? 4.961 0.112 1.036 1.00 97.75 89 PHE A N 1
ATOM 667 C CA . PHE A 1 89 ? 4.260 -0.806 0.159 1.00 97.75 89 PHE A CA 1
ATOM 668 C C . PHE A 1 89 ? 3.156 -0.074 -0.606 1.00 97.75 89 PHE A C 1
ATOM 670 O O . PHE A 1 89 ? 2.145 0.348 -0.038 1.00 97.75 89 PHE A O 1
ATOM 677 N N . SER A 1 90 ? 3.364 0.084 -1.913 1.00 95.56 90 SER A N 1
ATOM 678 C CA . SER A 1 90 ? 2.403 0.715 -2.825 1.00 95.56 90 SER A CA 1
ATOM 679 C C . SER A 1 90 ? 1.395 -0.278 -3.398 1.00 95.56 90 SER A C 1
ATOM 681 O O . SER A 1 90 ? 0.417 0.137 -4.007 1.00 95.56 90 SER A O 1
ATOM 683 N N . GLY A 1 91 ? 1.641 -1.583 -3.238 1.00 96.50 91 GLY A N 1
ATOM 684 C CA . GLY A 1 91 ? 0.866 -2.657 -3.863 1.00 96.50 91 GLY A CA 1
ATOM 685 C C . GLY A 1 91 ? 1.253 -2.981 -5.299 1.00 96.50 91 GLY A C 1
ATOM 686 O O . GLY A 1 91 ? 0.634 -3.864 -5.897 1.00 96.50 91 GLY A O 1
ATOM 687 N N . GLY A 1 92 ? 2.253 -2.286 -5.844 1.00 96.69 92 GLY A N 1
ATOM 688 C CA . GLY A 1 92 ? 2.837 -2.586 -7.144 1.00 96.69 92 GLY A CA 1
ATOM 689 C C . GLY A 1 92 ? 4.055 -3.497 -7.089 1.00 96.69 92 GLY A C 1
ATOM 690 O O . GLY A 1 92 ? 4.561 -3.834 -6.016 1.00 96.69 92 GLY A O 1
ATOM 691 N N . LYS A 1 93 ? 4.518 -3.899 -8.277 1.00 96.81 93 LYS A N 1
ATOM 692 C CA . LYS A 1 93 ? 5.568 -4.912 -8.463 1.00 96.81 93 LYS A CA 1
ATOM 693 C C . LYS A 1 93 ? 6.884 -4.568 -7.757 1.00 96.81 93 LYS A C 1
ATOM 695 O O . LYS A 1 93 ? 7.497 -5.459 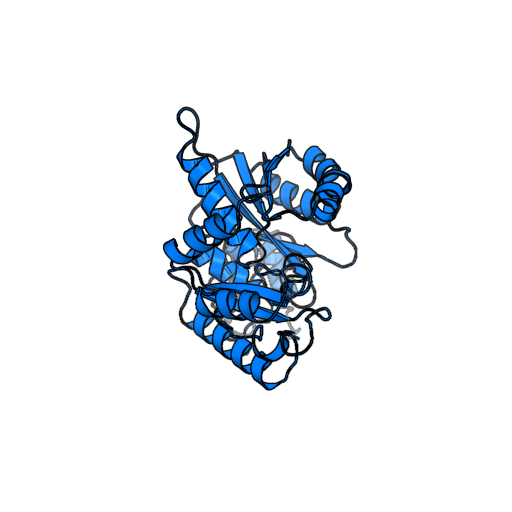-7.185 1.00 96.81 93 LYS A O 1
ATOM 700 N N . ASP A 1 94 ? 7.277 -3.296 -7.717 1.00 96.94 94 ASP A N 1
ATOM 701 C CA . ASP A 1 94 ? 8.594 -2.890 -7.202 1.00 96.94 94 ASP A CA 1
ATOM 702 C C . ASP A 1 94 ? 8.637 -3.002 -5.673 1.00 96.94 94 ASP A C 1
ATOM 704 O O . ASP A 1 94 ? 9.521 -3.644 -5.103 1.00 96.94 94 ASP A O 1
ATOM 708 N N . SER A 1 95 ? 7.603 -2.491 -4.992 1.00 97.62 95 SER A N 1
ATOM 709 C CA . SER A 1 95 ? 7.463 -2.670 -3.540 1.00 97.62 95 SER A CA 1
ATOM 710 C C . SER A 1 95 ? 7.214 -4.131 -3.144 1.00 97.62 95 SER A C 1
ATOM 712 O O . SER A 1 95 ? 7.658 -4.564 -2.080 1.00 97.62 95 SER A O 1
ATOM 714 N N . TYR A 1 96 ? 6.573 -4.921 -4.010 1.00 98.06 96 TYR A N 1
ATOM 715 C CA . TYR A 1 96 ? 6.411 -6.363 -3.822 1.00 98.06 96 TYR A CA 1
ATOM 716 C C . TYR A 1 96 ? 7.727 -7.141 -3.957 1.00 98.06 96 TYR A C 1
ATOM 718 O O . TYR A 1 96 ? 8.040 -7.972 -3.104 1.00 98.06 96 TYR A O 1
ATOM 726 N N . LEU A 1 97 ? 8.547 -6.840 -4.963 1.00 98.19 97 LEU A N 1
ATOM 727 C CA . LEU A 1 97 ? 9.883 -7.420 -5.117 1.00 98.19 97 LEU A CA 1
ATOM 728 C C . LEU A 1 97 ? 10.794 -7.042 -3.947 1.00 98.19 97 LEU A C 1
ATOM 730 O O . LEU A 1 97 ? 11.479 -7.905 -3.389 1.00 98.19 97 LEU A O 1
ATOM 734 N N . ALA A 1 98 ? 10.749 -5.779 -3.516 1.00 98.12 98 ALA A N 1
ATOM 735 C CA . ALA A 1 98 ? 11.464 -5.317 -2.331 1.00 98.12 98 ALA A CA 1
ATOM 736 C C . ALA A 1 98 ? 11.046 -6.098 -1.082 1.00 98.12 98 ALA A C 1
ATOM 738 O O . ALA A 1 98 ? 11.907 -6.557 -0.333 1.00 98.12 98 ALA A O 1
ATOM 739 N N . LEU A 1 99 ? 9.741 -6.329 -0.903 1.00 97.50 99 LEU A N 1
ATOM 740 C CA . LEU A 1 99 ? 9.211 -7.172 0.163 1.00 97.50 99 LEU A CA 1
ATOM 741 C C . LEU A 1 99 ? 9.776 -8.594 0.101 1.00 97.50 99 LEU A C 1
ATOM 743 O O . LEU A 1 99 ? 10.311 -9.075 1.101 1.00 97.50 99 LEU A O 1
ATOM 747 N N . ARG A 1 100 ? 9.702 -9.262 -1.054 1.00 96.06 100 ARG A N 1
ATOM 748 C CA . ARG A 1 100 ? 10.192 -10.642 -1.202 1.00 96.06 100 ARG A CA 1
ATOM 749 C C . ARG A 1 100 ? 11.682 -10.763 -0.910 1.00 96.06 100 ARG A C 1
ATOM 751 O O . ARG A 1 100 ? 12.092 -11.671 -0.188 1.00 96.06 100 ARG A O 1
ATOM 758 N N . ARG A 1 101 ? 12.496 -9.831 -1.403 1.00 95.75 101 ARG A N 1
ATOM 759 C CA . ARG A 1 101 ? 13.934 -9.812 -1.107 1.00 95.75 101 ARG A CA 1
ATOM 760 C C . ARG A 1 101 ? 14.225 -9.519 0.355 1.00 95.75 101 ARG A C 1
ATOM 762 O O . ARG A 1 101 ? 15.046 -10.212 0.951 1.00 95.75 101 ARG A O 1
ATOM 769 N N . HIS A 1 102 ? 13.525 -8.556 0.949 1.00 93.94 102 HIS A N 1
ATOM 770 C CA . HIS A 1 102 ? 13.699 -8.227 2.362 1.00 93.94 102 HIS A CA 1
ATOM 771 C C . HIS A 1 102 ? 13.338 -9.407 3.267 1.00 93.94 102 HIS A C 1
ATOM 773 O O . HIS A 1 102 ? 14.081 -9.723 4.189 1.00 93.94 102 HIS A O 1
ATOM 779 N N . GLN A 1 103 ? 12.261 -10.134 2.956 1.00 90.94 103 GLN A N 1
ATOM 780 C CA . GLN A 1 103 ? 11.893 -11.363 3.666 1.00 90.94 103 GLN A CA 1
ATOM 781 C C . GLN A 1 103 ? 12.993 -12.431 3.599 1.00 90.94 103 GLN A C 1
ATOM 783 O O . GLN A 1 103 ? 13.279 -13.062 4.616 1.00 90.94 103 GLN A O 1
ATOM 788 N N . ARG A 1 104 ? 13.645 -12.617 2.440 1.00 89.69 104 ARG A N 1
ATOM 789 C CA . ARG A 1 104 ? 14.790 -13.538 2.316 1.00 89.69 104 ARG A CA 1
ATOM 790 C C . ARG A 1 104 ? 15.966 -13.084 3.182 1.00 89.69 104 ARG A C 1
ATOM 792 O O . ARG A 1 104 ? 16.525 -13.907 3.894 1.00 89.69 104 ARG A O 1
ATOM 799 N N . VAL A 1 105 ? 16.294 -11.788 3.183 1.00 85.62 105 VAL A N 1
ATOM 800 C CA . VAL A 1 105 ? 17.348 -11.230 4.051 1.00 85.62 105 VAL A CA 1
ATOM 801 C C . VAL A 1 105 ? 17.030 -11.497 5.522 1.00 85.62 105 VAL A C 1
ATOM 803 O O . VAL A 1 105 ? 17.868 -12.049 6.231 1.00 85.62 105 VAL A O 1
ATOM 806 N N . LEU A 1 106 ? 15.809 -11.181 5.966 1.00 82.62 106 LEU A N 1
ATOM 807 C CA . LEU A 1 106 ? 15.363 -11.429 7.340 1.00 82.62 106 LEU A CA 1
ATOM 808 C C . LEU A 1 106 ? 15.433 -12.914 7.723 1.00 82.62 106 LEU A C 1
ATOM 810 O O . LEU A 1 106 ? 15.797 -13.222 8.854 1.00 82.62 106 LEU A O 1
ATOM 814 N N . ALA A 1 107 ? 15.138 -13.826 6.793 1.00 81.44 107 ALA A N 1
ATOM 815 C CA . ALA A 1 107 ? 15.232 -15.268 7.020 1.00 81.44 107 ALA A CA 1
ATOM 816 C C . ALA A 1 107 ? 16.678 -15.783 7.150 1.00 81.44 107 ALA A C 1
ATOM 818 O O . ALA A 1 107 ? 16.885 -16.841 7.734 1.00 81.44 107 ALA A O 1
ATOM 819 N N . THR A 1 108 ? 17.665 -15.055 6.615 1.00 78.88 108 THR A N 1
ATOM 820 C CA . THR A 1 108 ? 19.095 -15.427 6.656 1.00 78.88 108 THR A CA 1
ATOM 821 C C . THR A 1 108 ? 19.877 -14.807 7.814 1.00 78.88 108 THR A C 1
ATOM 823 O O . THR A 1 108 ? 21.067 -15.080 7.956 1.00 78.88 108 THR A O 1
ATOM 826 N N . LEU A 1 109 ? 19.248 -13.958 8.634 1.00 71.81 109 LEU A N 1
ATOM 827 C CA . LEU A 1 109 ? 19.877 -13.401 9.832 1.00 71.81 109 LEU A CA 1
ATOM 828 C C . LEU A 1 109 ? 20.016 -14.499 10.905 1.00 71.81 109 LEU A C 1
ATOM 830 O O . LEU A 1 109 ? 19.217 -14.585 11.835 1.00 71.81 109 LEU A O 1
ATOM 834 N N . ASP A 1 110 ? 21.037 -15.345 10.776 1.00 50.88 110 ASP A N 1
ATOM 835 C CA . ASP A 1 110 ? 21.443 -16.285 11.820 1.00 50.88 110 ASP A CA 1
ATOM 836 C C . ASP A 1 110 ? 22.006 -15.510 13.028 1.00 50.88 110 ASP A C 1
ATOM 838 O O . ASP A 1 110 ? 22.961 -14.743 12.900 1.00 50.88 110 ASP A O 1
ATOM 842 N N . GLY A 1 111 ? 21.439 -15.731 14.224 1.00 57.75 111 GLY A N 1
ATOM 843 C CA . GLY A 1 111 ? 22.118 -15.415 15.491 1.00 57.75 111 GLY A CA 1
ATOM 844 C C . GLY A 1 111 ? 21.527 -14.354 16.432 1.00 57.75 111 GLY A C 1
ATOM 845 O O . GLY A 1 111 ? 22.178 -14.052 17.429 1.00 57.75 111 GLY A O 1
ATOM 846 N N . GLY A 1 112 ? 20.321 -13.810 16.234 1.00 53.69 112 GLY A N 1
ATOM 847 C CA . GLY A 1 112 ? 19.751 -12.934 17.272 1.00 53.69 112 GLY A CA 1
ATOM 848 C C . GLY A 1 112 ? 18.412 -12.291 16.938 1.00 53.69 112 GLY A C 1
ATOM 849 O O . GLY A 1 112 ? 18.381 -11.325 16.190 1.00 53.69 112 GLY A O 1
ATOM 850 N N . ALA A 1 113 ? 17.351 -12.810 17.567 1.00 54.69 113 ALA A N 1
ATOM 851 C CA . ALA A 1 113 ? 15.950 -12.370 17.551 1.00 54.69 113 ALA A CA 1
ATOM 852 C C . ALA A 1 113 ? 15.280 -12.245 16.156 1.00 54.69 113 ALA A C 1
ATOM 854 O O . ALA A 1 113 ? 15.772 -11.534 15.282 1.00 54.69 113 ALA A O 1
ATOM 855 N N . PRO A 1 114 ? 14.104 -12.871 15.936 1.00 60.94 114 PRO A N 1
ATOM 856 C CA . PRO A 1 114 ? 13.297 -12.573 14.755 1.00 60.94 114 PRO A CA 1
ATOM 857 C C . PRO A 1 114 ? 13.015 -11.064 14.715 1.00 60.94 114 PRO A C 1
ATOM 859 O O . PRO A 1 114 ? 12.555 -10.509 15.710 1.00 60.94 114 PRO A O 1
ATOM 862 N N . ARG A 1 115 ? 13.287 -10.386 13.595 1.00 72.25 115 ARG A N 1
ATOM 863 C CA . ARG A 1 115 ? 12.862 -8.990 13.402 1.00 72.25 115 ARG A CA 1
ATOM 864 C C . ARG A 1 115 ? 11.480 -8.975 12.770 1.00 72.25 115 ARG A C 1
ATOM 866 O O . ARG A 1 115 ? 11.225 -9.716 11.819 1.00 72.25 115 ARG A O 1
ATOM 873 N N . GLY A 1 116 ? 10.586 -8.155 13.314 1.00 84.19 116 GLY A N 1
ATOM 874 C CA . GLY A 1 116 ? 9.254 -7.995 12.746 1.00 84.19 116 GLY A CA 1
ATOM 875 C C . GLY A 1 116 ? 9.301 -7.226 11.429 1.00 84.19 116 GLY A C 1
ATOM 876 O O . GLY A 1 116 ? 10.277 -6.542 11.117 1.00 84.19 116 GLY A O 1
ATOM 877 N N . LEU A 1 117 ? 8.231 -7.344 10.651 1.00 91.12 117 LEU A N 1
ATOM 878 C CA . LEU A 1 117 ? 8.035 -6.585 9.425 1.00 91.12 117 LEU A CA 1
ATOM 879 C C . LEU A 1 117 ? 6.620 -6.017 9.423 1.00 91.12 117 LEU A C 1
ATOM 881 O O . LEU A 1 117 ? 5.651 -6.765 9.565 1.00 91.12 117 LEU A O 1
ATOM 885 N N . VAL A 1 118 ? 6.515 -4.707 9.231 1.00 94.56 118 VAL A N 1
ATOM 886 C CA . VAL A 1 118 ? 5.242 -3.998 9.069 1.00 94.56 118 VAL A CA 1
ATOM 887 C C . VAL A 1 118 ? 5.259 -3.285 7.724 1.00 94.56 118 VAL A C 1
ATOM 889 O O . VAL A 1 118 ? 6.206 -2.574 7.399 1.00 94.56 118 VAL A O 1
ATOM 892 N N . LEU A 1 119 ? 4.218 -3.467 6.921 1.00 97.25 119 LEU A N 1
ATOM 893 C CA . LEU A 1 119 ? 4.038 -2.684 5.702 1.00 97.25 119 LEU A CA 1
ATOM 894 C C . LEU A 1 119 ? 3.517 -1.295 6.068 1.00 97.25 119 LEU A C 1
ATOM 896 O O . LEU A 1 119 ? 2.725 -1.157 6.994 1.00 97.25 119 LEU A O 1
ATOM 900 N N . VAL A 1 120 ? 3.910 -0.273 5.322 1.00 97.38 120 VAL A N 1
ATOM 901 C CA . VAL A 1 120 ? 3.411 1.097 5.466 1.00 97.38 120 VAL A CA 1
ATOM 902 C C . VAL A 1 120 ? 2.889 1.555 4.118 1.00 97.38 120 VAL A C 1
ATOM 904 O O . VAL A 1 120 ? 3.577 1.419 3.110 1.00 97.38 120 VAL A O 1
ATOM 907 N N . THR A 1 121 ? 1.686 2.117 4.084 1.00 97.06 121 THR A N 1
ATOM 908 C CA . THR A 1 121 ? 1.154 2.737 2.870 1.00 97.06 121 THR A CA 1
ATOM 909 C C . THR A 1 121 ? 0.528 4.081 3.197 1.00 97.06 121 THR A C 1
ATOM 911 O O . THR A 1 121 ? -0.221 4.212 4.168 1.00 97.06 121 THR A O 1
ATOM 914 N N . THR A 1 122 ? 0.854 5.088 2.393 1.00 95.44 122 THR A N 1
ATOM 915 C CA . THR A 1 122 ? 0.270 6.425 2.484 1.00 95.44 122 THR A CA 1
ATOM 916 C C . THR A 1 122 ? -0.797 6.585 1.416 1.00 95.44 122 THR A C 1
ATOM 918 O O . THR A 1 122 ? -0.591 6.178 0.272 1.00 95.44 122 THR A O 1
ATOM 921 N N . PHE A 1 123 ? -1.915 7.207 1.758 1.00 94.00 123 PHE A N 1
ATOM 922 C CA . PHE A 1 123 ? -3.033 7.382 0.835 1.00 94.00 123 PHE A CA 1
ATOM 923 C C . PHE A 1 123 ? -3.741 8.710 1.100 1.00 94.00 123 PHE A C 1
ATOM 925 O O . PHE A 1 123 ? -3.622 9.283 2.179 1.00 94.00 123 PHE A O 1
ATOM 932 N N . SER A 1 124 ? -4.478 9.209 0.117 1.00 91.50 124 SER A N 1
ATOM 933 C CA . SER A 1 124 ? -5.296 10.409 0.255 1.00 91.50 124 SER A CA 1
ATOM 934 C C . SER A 1 124 ? -6.460 10.138 1.211 1.00 91.50 124 SER A C 1
ATOM 936 O O . SER A 1 124 ? -7.293 9.261 0.973 1.00 91.50 124 SER A O 1
ATOM 938 N N . GLY A 1 125 ? -6.522 10.883 2.320 1.00 86.75 125 GLY A N 1
ATOM 939 C CA . GLY A 1 125 ? -7.577 10.710 3.324 1.00 86.75 125 GLY A CA 1
ATOM 940 C C . GLY A 1 125 ? -8.987 11.024 2.804 1.00 86.75 125 GLY A C 1
ATOM 941 O O . GLY A 1 125 ? -9.966 10.614 3.424 1.00 86.75 125 GLY A O 1
ATOM 942 N N . THR A 1 126 ? -9.106 11.732 1.674 1.00 84.88 126 THR A N 1
ATOM 943 C CA . THR A 1 126 ? -10.395 12.147 1.102 1.00 84.88 126 THR A CA 1
ATOM 944 C C . THR A 1 126 ? -11.050 11.072 0.244 1.00 84.88 126 THR A C 1
ATOM 946 O O . THR A 1 126 ? -12.260 10.891 0.332 1.00 84.88 126 THR A O 1
ATOM 949 N N . ASP A 1 127 ? -10.274 10.363 -0.575 1.00 87.00 127 ASP A N 1
ATOM 950 C CA . ASP A 1 127 ? -10.778 9.391 -1.562 1.00 87.00 127 ASP A CA 1
ATOM 951 C C . ASP A 1 127 ? -10.287 7.954 -1.301 1.00 87.00 127 ASP A C 1
ATOM 953 O O . ASP A 1 127 ? -10.761 6.998 -1.916 1.00 87.00 127 ASP A O 1
ATOM 957 N N . GLY A 1 128 ? -9.367 7.761 -0.351 1.00 89.94 128 GLY A N 1
ATOM 958 C CA . GLY A 1 128 ? -8.822 6.447 -0.038 1.00 89.94 128 GLY A CA 1
ATOM 959 C C . GLY A 1 128 ? -7.810 5.939 -1.068 1.00 89.94 128 GLY A C 1
ATOM 960 O O . GLY A 1 128 ? -7.539 4.736 -1.077 1.00 89.94 128 GLY A O 1
ATOM 961 N N . ILE A 1 129 ? -7.275 6.796 -1.944 1.00 91.44 129 ILE A N 1
ATOM 962 C CA . ILE A 1 129 ? -6.408 6.401 -3.061 1.00 91.44 129 ILE A CA 1
ATOM 963 C C . ILE A 1 129 ? -4.929 6.536 -2.708 1.00 91.44 129 ILE A C 1
ATOM 965 O O . ILE A 1 129 ? -4.471 7.539 -2.160 1.00 91.44 129 ILE A O 1
ATOM 969 N N . VAL A 1 130 ? -4.153 5.510 -3.051 1.00 90.38 130 VAL A N 1
ATOM 970 C CA . VAL A 1 130 ? -2.692 5.527 -2.962 1.00 90.38 130 VAL A CA 1
ATOM 971 C C . VAL A 1 130 ? -2.137 6.329 -4.137 1.00 90.38 130 VAL A C 1
ATOM 973 O O . VAL A 1 130 ? -2.381 5.997 -5.302 1.00 90.38 130 VAL A O 1
ATOM 976 N N . GLY A 1 131 ? -1.393 7.392 -3.825 1.00 82.38 131 GLY A N 1
ATOM 977 C CA . GLY A 1 131 ? -0.798 8.290 -4.816 1.00 82.38 131 GLY A CA 1
ATOM 978 C C . GLY A 1 131 ? 0.135 7.564 -5.789 1.00 82.38 131 GLY A C 1
ATOM 979 O O . GLY A 1 131 ? 0.743 6.555 -5.433 1.00 82.38 131 GLY A O 1
ATOM 980 N N . HIS A 1 132 ? 0.240 8.086 -7.017 1.00 76.56 132 HIS A N 1
ATOM 981 C CA . HIS A 1 132 ? 0.924 7.499 -8.187 1.00 76.56 132 HIS A CA 1
ATOM 982 C C . HIS A 1 132 ? 0.323 6.179 -8.677 1.00 76.56 132 HIS A C 1
ATOM 984 O O . HIS A 1 132 ? -0.033 6.055 -9.840 1.00 76.56 132 HIS A O 1
ATOM 990 N N . GLN A 1 133 ? 0.132 5.220 -7.777 1.00 80.56 133 GLN A N 1
ATOM 991 C CA . GLN A 1 133 ? -0.392 3.902 -8.090 1.00 80.56 133 GLN A CA 1
ATOM 992 C C . GLN A 1 133 ? -1.845 3.937 -8.582 1.00 80.56 133 GLN A C 1
ATOM 994 O O . GLN A 1 133 ? -2.246 3.067 -9.355 1.00 80.56 133 GLN A O 1
ATOM 999 N N . GLN A 1 134 ? -2.612 4.937 -8.126 1.00 84.75 134 GLN A N 1
ATOM 1000 C CA . GLN A 1 134 ? -4.025 5.136 -8.457 1.00 84.75 134 GLN A CA 1
ATOM 1001 C C . GLN A 1 134 ? -4.871 3.895 -8.148 1.00 84.75 134 GLN A C 1
ATOM 1003 O O . GLN A 1 134 ? -5.730 3.477 -8.914 1.00 84.75 134 GLN A O 1
ATOM 1008 N N . VAL A 1 135 ? -4.615 3.281 -6.995 1.00 89.56 135 VAL A N 1
ATOM 1009 C CA . VAL A 1 135 ? -5.400 2.153 -6.485 1.00 89.56 135 VAL A CA 1
ATOM 1010 C C . VAL A 1 135 ? -5.933 2.482 -5.098 1.00 89.56 135 VAL A C 1
ATOM 1012 O O . VAL A 1 135 ? -5.286 3.216 -4.346 1.00 89.56 135 VAL A O 1
ATOM 1015 N N . PRO A 1 136 ? -7.099 1.948 -4.717 1.00 93.50 136 PRO A N 1
ATOM 1016 C CA . PRO A 1 136 ? -7.648 2.202 -3.401 1.00 93.50 136 PRO A CA 1
ATOM 1017 C C . PRO A 1 136 ? -6.862 1.448 -2.323 1.00 93.50 136 PRO A C 1
ATOM 1019 O O . PRO A 1 136 ? -6.506 0.279 -2.486 1.00 93.50 136 PRO A O 1
ATOM 1022 N N . VAL A 1 137 ? -6.679 2.078 -1.160 1.00 94.94 137 VAL A N 1
ATOM 1023 C CA . VAL A 1 137 ? -5.977 1.516 0.011 1.00 94.94 137 VAL A CA 1
ATOM 1024 C C . VAL A 1 137 ? -6.548 0.162 0.452 1.00 94.94 137 VAL A C 1
ATOM 1026 O O . VAL A 1 137 ? -5.835 -0.682 0.994 1.00 94.94 137 VAL A O 1
ATOM 1029 N N . ARG A 1 138 ? -7.829 -0.103 0.154 1.00 94.06 138 ARG A N 1
ATOM 1030 C CA . ARG A 1 138 ? -8.472 -1.400 0.410 1.00 94.06 138 ARG A CA 1
ATOM 1031 C C . ARG A 1 138 ? -7.833 -2.565 -0.342 1.00 94.06 138 ARG A C 1
ATOM 1033 O O . ARG A 1 138 ? -7.775 -3.667 0.198 1.00 94.06 138 ARG A O 1
ATOM 1040 N N . TRP A 1 139 ? -7.318 -2.333 -1.549 1.00 95.44 139 TRP A N 1
ATOM 1041 C CA . TRP A 1 139 ? -6.590 -3.361 -2.292 1.00 95.44 139 TRP A CA 1
ATOM 1042 C C . TRP A 1 139 ? -5.258 -3.666 -1.613 1.00 95.44 139 TRP A C 1
ATOM 1044 O O . TRP A 1 139 ? -4.919 -4.834 -1.443 1.00 95.44 139 TRP A O 1
ATOM 1054 N N . ILE A 1 140 ? -4.575 -2.641 -1.100 1.00 96.44 140 ILE A N 1
ATOM 1055 C CA . ILE A 1 140 ? -3.327 -2.800 -0.343 1.00 96.44 140 ILE A CA 1
ATOM 1056 C C . ILE A 1 140 ? -3.555 -3.578 0.951 1.00 96.44 140 ILE A C 1
ATOM 1058 O O . ILE A 1 140 ? -2.814 -4.505 1.275 1.00 96.44 140 ILE A O 1
ATOM 1062 N N . ALA A 1 141 ? -4.633 -3.266 1.671 1.00 95.25 141 ALA A N 1
ATOM 1063 C CA . ALA A 1 141 ? -5.025 -4.011 2.863 1.00 95.25 141 ALA A CA 1
ATOM 1064 C C . ALA A 1 141 ? -5.341 -5.482 2.558 1.00 95.25 141 ALA A C 1
ATOM 1066 O O . ALA A 1 141 ? -4.990 -6.367 3.341 1.00 95.25 141 ALA A O 1
ATOM 1067 N N . ALA A 1 142 ? -5.978 -5.763 1.419 1.00 94.69 142 ALA A N 1
ATOM 1068 C CA . ALA A 1 142 ? -6.243 -7.127 0.981 1.00 94.69 142 ALA A CA 1
ATOM 1069 C C . ALA A 1 142 ? -4.958 -7.879 0.592 1.00 94.69 142 ALA A C 1
ATOM 1071 O O . ALA A 1 142 ? -4.807 -9.040 0.974 1.00 94.69 142 ALA A O 1
ATOM 1072 N N . GLN A 1 143 ? -4.013 -7.221 -0.090 1.00 96.19 143 GLN A N 1
ATOM 1073 C CA . GLN A 1 143 ? -2.684 -7.771 -0.383 1.00 96.19 143 GLN A CA 1
ATOM 1074 C C . GLN A 1 143 ? -1.940 -8.115 0.915 1.00 96.19 143 GLN A C 1
ATOM 1076 O O . GLN A 1 143 ? -1.499 -9.249 1.093 1.00 96.19 143 GLN A O 1
ATOM 1081 N N . ALA A 1 144 ? -1.859 -7.172 1.859 1.00 95.00 144 ALA A N 1
ATOM 1082 C CA . ALA A 1 144 ? -1.208 -7.376 3.152 1.00 95.00 144 ALA A CA 1
ATOM 1083 C C . ALA A 1 144 ? -1.835 -8.543 3.935 1.00 95.00 144 ALA A C 1
ATOM 1085 O O . ALA A 1 144 ? -1.130 -9.403 4.468 1.00 95.00 144 ALA A O 1
ATOM 1086 N N . ARG A 1 145 ? -3.172 -8.638 3.926 1.00 92.19 145 ARG A N 1
ATOM 1087 C CA . ARG A 1 145 ? -3.916 -9.751 4.531 1.00 92.19 145 ARG A CA 1
ATOM 1088 C C . ARG A 1 145 ? -3.591 -11.096 3.878 1.00 92.19 145 ARG A C 1
ATOM 1090 O O . ARG A 1 145 ? -3.400 -12.069 4.605 1.00 92.19 145 ARG A O 1
ATOM 1097 N N . ALA A 1 146 ? -3.534 -11.159 2.549 1.00 93.44 146 ALA A N 1
ATOM 1098 C CA . ALA A 1 146 ? -3.188 -12.377 1.813 1.00 93.44 146 ALA A CA 1
ATOM 1099 C C . ALA A 1 146 ? -1.762 -12.845 2.142 1.00 93.44 146 ALA A C 1
ATOM 1101 O O . ALA A 1 146 ? -1.533 -14.024 2.404 1.00 93.44 146 ALA A O 1
ATOM 1102 N N . MET A 1 147 ? -0.827 -11.896 2.239 1.00 93.62 147 MET A N 1
ATOM 1103 C CA . MET A 1 147 ? 0.571 -12.145 2.602 1.00 93.62 147 MET A CA 1
ATOM 1104 C C . MET A 1 147 ? 0.789 -12.378 4.104 1.00 93.62 147 MET A C 1
ATOM 1106 O O . MET A 1 147 ? 1.881 -12.770 4.508 1.00 93.62 147 MET A O 1
ATOM 1110 N N . ARG A 1 148 ? -0.245 -12.168 4.929 1.00 91.88 148 ARG A N 1
ATOM 1111 C CA . ARG A 1 148 ? -0.224 -12.268 6.396 1.00 91.88 148 ARG A CA 1
ATOM 1112 C C . ARG A 1 148 ? 0.769 -11.313 7.074 1.00 91.88 148 ARG A C 1
ATOM 1114 O O . ARG A 1 148 ? 1.406 -11.690 8.054 1.00 91.88 148 ARG A O 1
ATOM 1121 N N . ILE A 1 149 ? 0.867 -10.080 6.578 1.00 92.12 149 ILE A N 1
ATOM 1122 C CA . ILE A 1 149 ? 1.761 -9.039 7.109 1.00 92.12 149 ILE A CA 1
ATOM 1123 C C . ILE A 1 149 ? 0.927 -7.865 7.619 1.00 92.12 149 ILE A C 1
ATOM 1125 O O . ILE A 1 149 ? -0.014 -7.440 6.950 1.00 92.12 149 ILE A O 1
ATOM 1129 N N . ASP A 1 150 ? 1.258 -7.354 8.805 1.00 93.38 150 ASP A N 1
ATOM 1130 C CA . ASP A 1 150 ? 0.601 -6.172 9.363 1.00 93.38 150 ASP A CA 1
ATOM 1131 C C . ASP A 1 150 ? 0.812 -4.960 8.434 1.00 93.38 150 ASP A C 1
ATOM 1133 O O . ASP A 1 150 ? 1.898 -4.772 7.884 1.00 93.38 150 ASP A O 1
ATOM 1137 N N . LEU A 1 151 ? -0.225 -4.137 8.257 1.00 95.25 151 LEU A N 1
ATOM 1138 C CA . LEU A 1 151 ? -0.189 -2.938 7.412 1.00 95.25 151 LEU A CA 1
ATOM 1139 C C . LEU A 1 151 ? -0.560 -1.700 8.223 1.00 95.25 151 LEU A C 1
ATOM 1141 O O . LEU A 1 151 ? -1.695 -1.567 8.672 1.00 95.25 151 LEU A O 1
ATOM 1145 N N . LEU A 1 152 ? 0.375 -0.772 8.366 1.00 96.00 152 LEU A N 1
ATOM 1146 C CA . LEU A 1 152 ? 0.129 0.577 8.847 1.00 96.00 152 LEU A CA 1
ATOM 1147 C C . LEU A 1 152 ? -0.371 1.441 7.683 1.00 96.00 152 LEU A C 1
ATOM 1149 O O . LEU A 1 152 ? 0.375 1.769 6.759 1.00 96.00 152 LEU A O 1
ATOM 1153 N N . VAL A 1 153 ? -1.649 1.803 7.728 1.00 95.69 153 VAL A N 1
ATOM 1154 C CA . VAL A 1 153 ? -2.253 2.739 6.774 1.00 95.69 153 VAL A CA 1
ATOM 1155 C C . VAL A 1 153 ? -2.127 4.159 7.315 1.00 95.69 153 VAL A C 1
ATOM 1157 O O . VAL A 1 153 ? -2.451 4.410 8.476 1.00 95.69 153 VAL A O 1
ATOM 1160 N N . VAL A 1 154 ? -1.648 5.079 6.479 1.00 95.50 154 VAL A N 1
ATOM 1161 C CA . VAL A 1 154 ? -1.342 6.465 6.853 1.00 95.50 154 VAL A CA 1
ATOM 1162 C C . VAL A 1 154 ? -2.121 7.417 5.943 1.00 95.50 154 VAL A C 1
ATOM 1164 O O . VAL A 1 154 ? -1.723 7.615 4.791 1.00 95.50 154 VAL A O 1
ATOM 1167 N N . PRO A 1 155 ? -3.248 7.983 6.407 1.00 94.06 155 PRO A N 1
ATOM 1168 C CA . PRO A 1 155 ? -3.932 9.012 5.641 1.00 94.06 155 PRO A CA 1
ATOM 1169 C C . PRO A 1 155 ? -3.058 10.262 5.589 1.00 94.06 155 PRO A C 1
ATOM 1171 O O . PRO A 1 155 ? -2.555 10.724 6.611 1.00 94.06 155 PRO A O 1
ATOM 1174 N N . LEU A 1 156 ? -2.897 10.808 4.391 1.00 91.06 156 LEU A N 1
ATOM 1175 C CA . LEU A 1 156 ? -2.359 12.137 4.170 1.00 91.06 156 LEU A CA 1
ATOM 1176 C C . LEU A 1 156 ? -3.547 13.095 4.216 1.00 91.06 156 LEU A C 1
ATOM 1178 O O . LEU A 1 156 ? -4.345 13.176 3.278 1.00 91.06 156 LEU A O 1
ATOM 1182 N N . ASP A 1 157 ? -3.710 13.769 5.347 1.00 74.06 157 ASP A N 1
ATOM 1183 C CA . ASP A 1 157 ? -4.565 14.937 5.436 1.00 74.06 157 ASP A CA 1
ATOM 1184 C C . ASP A 1 157 ? -3.804 16.098 4.787 1.00 74.06 157 ASP A C 1
ATOM 1186 O O . ASP A 1 157 ? -2.640 16.320 5.092 1.00 74.06 157 ASP A O 1
ATOM 1190 N N . GLY A 1 158 ? -4.412 16.856 3.869 1.00 64.50 158 GLY A N 1
ATOM 1191 C CA . GLY A 1 158 ? -3.723 17.918 3.104 1.00 64.50 158 GLY A CA 1
ATOM 1192 C C . GLY A 1 158 ? -3.099 19.067 3.928 1.00 64.50 158 GLY A C 1
ATOM 1193 O O . GLY A 1 158 ? -2.760 20.106 3.370 1.00 64.50 158 GLY A O 1
ATOM 1194 N N . ARG A 1 159 ? -3.005 18.916 5.254 1.00 54.22 159 ARG A N 1
ATOM 1195 C CA . ARG A 1 159 ? -2.384 19.806 6.236 1.00 54.22 159 ARG A CA 1
ATOM 1196 C C . ARG A 1 159 ? -0.991 19.338 6.676 1.00 54.22 159 ARG A C 1
ATOM 1198 O O . ARG A 1 159 ? -0.232 20.184 7.142 1.00 54.22 159 ARG A O 1
ATOM 1205 N N . SER A 1 160 ? -0.663 18.047 6.567 1.00 66.38 160 SER A N 1
ATOM 1206 C CA . SER A 1 160 ? 0.650 17.507 6.939 1.00 66.38 160 SER A CA 1
ATOM 1207 C C . SER A 1 160 ? 1.547 17.347 5.712 1.00 66.38 160 SER A C 1
ATOM 1209 O O . SER A 1 160 ? 1.097 16.957 4.633 1.00 66.38 160 SER A O 1
ATOM 1211 N N . ASP A 1 161 ? 2.834 17.673 5.860 1.00 85.19 161 ASP A N 1
ATOM 1212 C CA . ASP A 1 161 ? 3.808 17.254 4.860 1.00 85.19 161 ASP A CA 1
ATOM 1213 C C . ASP A 1 161 ? 4.079 15.747 4.999 1.00 85.19 161 ASP A C 1
ATOM 1215 O O . ASP A 1 161 ? 3.889 15.132 6.054 1.00 85.19 161 ASP A O 1
ATOM 1219 N N . TYR A 1 162 ? 4.477 15.124 3.891 1.00 90.62 162 TYR A N 1
ATOM 1220 C CA . TYR A 1 162 ? 4.685 13.680 3.835 1.00 90.62 162 TYR A CA 1
ATOM 1221 C C . TYR A 1 162 ? 5.672 13.170 4.912 1.00 90.62 162 TYR A C 1
ATOM 1223 O O . TYR A 1 162 ? 5.345 12.187 5.583 1.00 90.62 162 TYR A O 1
ATOM 1231 N N . PRO A 1 163 ? 6.843 13.805 5.149 1.00 93.56 163 PRO A N 1
ATOM 1232 C CA . PRO A 1 163 ? 7.760 13.370 6.203 1.00 93.56 163 PRO A CA 1
ATOM 1233 C C . PRO A 1 163 ? 7.156 13.409 7.612 1.00 93.56 163 PRO A C 1
ATOM 1235 O O . PRO A 1 163 ? 7.333 12.446 8.364 1.00 93.56 163 PRO A O 1
ATOM 1238 N N . ALA A 1 164 ? 6.423 14.469 7.977 1.00 92.75 164 ALA A N 1
ATOM 1239 C CA . ALA A 1 164 ? 5.793 14.566 9.291 1.00 92.75 164 ALA A CA 1
ATOM 1240 C C . ALA A 1 164 ? 4.686 13.524 9.467 1.00 92.75 164 ALA A C 1
ATOM 1242 O O . ALA A 1 164 ? 4.604 12.903 10.528 1.00 92.75 164 ALA A O 1
ATOM 1243 N N . ALA A 1 165 ? 3.879 13.277 8.428 1.00 93.38 165 ALA A N 1
ATOM 1244 C CA . ALA A 1 165 ? 2.842 12.247 8.456 1.00 93.38 165 ALA A CA 1
ATOM 1245 C C . ALA A 1 165 ? 3.437 10.850 8.705 1.00 93.38 165 ALA A C 1
ATOM 1247 O O . ALA A 1 165 ? 2.939 10.092 9.540 1.00 93.38 165 ALA A O 1
ATOM 1248 N N . VAL A 1 166 ? 4.547 10.526 8.032 1.00 94.62 166 VAL A N 1
ATOM 1249 C CA . VAL A 1 166 ? 5.265 9.259 8.230 1.00 94.62 166 VAL A CA 1
ATOM 1250 C C . VAL A 1 166 ? 5.845 9.171 9.640 1.00 94.62 166 VAL A C 1
ATOM 1252 O O . VAL A 1 166 ? 5.623 8.171 10.321 1.00 94.62 166 VAL A O 1
ATOM 1255 N N . ALA A 1 167 ? 6.549 10.203 10.112 1.00 95.19 167 ALA A N 1
ATOM 1256 C CA . ALA A 1 167 ? 7.122 10.211 11.457 1.00 95.19 167 ALA A CA 1
ATOM 1257 C C . ALA A 1 167 ? 6.040 10.053 12.538 1.00 95.19 167 ALA A C 1
ATOM 1259 O O . ALA A 1 167 ? 6.195 9.246 13.455 1.00 95.19 167 ALA A O 1
ATOM 1260 N N . HIS A 1 168 ? 4.912 10.754 12.391 1.00 94.88 168 HIS A N 1
ATOM 1261 C CA . HIS A 1 168 ? 3.766 10.625 13.285 1.00 94.88 168 HIS A CA 1
ATOM 1262 C C . HIS A 1 168 ? 3.181 9.206 13.271 1.00 94.88 168 HIS A C 1
ATOM 1264 O O . HIS A 1 168 ? 2.925 8.632 14.327 1.00 94.88 168 HIS A O 1
ATOM 1270 N N . ALA A 1 169 ? 3.029 8.594 12.096 1.00 95.06 169 ALA A N 1
ATOM 1271 C CA . ALA A 1 169 ? 2.536 7.225 11.993 1.00 95.06 169 ALA A CA 1
ATOM 1272 C C . ALA A 1 169 ? 3.460 6.211 12.694 1.00 95.06 169 ALA A C 1
ATOM 1274 O O . ALA A 1 169 ? 2.974 5.293 13.355 1.00 95.06 169 ALA A O 1
ATOM 1275 N N . LEU A 1 170 ? 4.782 6.393 12.607 1.00 95.81 170 LEU A N 1
ATOM 1276 C CA . LEU A 1 170 ? 5.748 5.558 13.329 1.00 95.81 170 LEU A CA 1
ATOM 1277 C C . LEU A 1 170 ? 5.698 5.790 14.850 1.00 95.81 170 LEU A C 1
ATOM 1279 O O . LEU A 1 170 ? 5.832 4.834 15.612 1.00 95.81 170 LEU A O 1
ATOM 1283 N N . GLN A 1 171 ? 5.439 7.020 15.308 1.00 94.94 171 GLN A N 1
ATOM 1284 C CA . GLN A 1 171 ? 5.189 7.297 16.731 1.00 94.94 171 GLN A CA 1
ATOM 1285 C C . GLN A 1 171 ? 3.926 6.597 17.229 1.00 94.94 171 GLN A C 1
ATOM 1287 O O . GLN A 1 171 ? 3.952 6.005 18.304 1.00 94.94 171 GLN A O 1
ATOM 1292 N N . VAL A 1 172 ? 2.839 6.631 16.451 1.00 93.00 172 VAL A N 1
ATOM 1293 C CA . VAL A 1 172 ? 1.592 5.916 16.765 1.00 93.00 172 VAL A CA 1
ATOM 1294 C C . VAL A 1 172 ? 1.848 4.412 16.847 1.00 93.00 172 VAL A C 1
ATOM 1296 O O . VAL A 1 172 ? 1.418 3.766 17.801 1.00 93.00 172 VAL A O 1
ATOM 1299 N N . LEU A 1 173 ? 2.609 3.855 15.900 1.00 92.62 173 LEU A N 1
ATOM 1300 C CA . LEU A 1 173 ? 2.993 2.444 15.901 1.00 92.62 173 LEU A CA 1
ATOM 1301 C C . LEU A 1 173 ? 3.759 2.056 17.183 1.00 92.62 173 LEU A C 1
ATOM 1303 O O . LEU A 1 173 ? 3.446 1.039 17.804 1.00 92.62 173 LEU A O 1
ATOM 1307 N N . ALA A 1 174 ? 4.701 2.889 17.627 1.00 93.06 174 ALA A N 1
ATOM 1308 C CA . ALA A 1 174 ? 5.427 2.664 18.874 1.00 93.06 174 ALA A CA 1
ATOM 1309 C C . ALA A 1 174 ? 4.524 2.826 20.111 1.00 93.06 174 ALA A C 1
ATOM 1311 O O . ALA A 1 174 ? 4.469 1.937 20.959 1.00 93.06 174 ALA A O 1
ATOM 1312 N N . ALA A 1 175 ? 3.782 3.930 20.209 1.00 92.25 175 ALA A N 1
ATOM 1313 C CA . ALA A 1 175 ? 3.006 4.287 21.395 1.00 92.25 175 ALA A CA 1
ATOM 1314 C C . ALA A 1 175 ? 1.786 3.380 21.624 1.00 92.25 175 ALA A C 1
ATOM 1316 O O . ALA A 1 175 ? 1.487 3.028 22.763 1.00 92.25 175 ALA A O 1
ATOM 1317 N N . GLU A 1 176 ? 1.077 2.994 20.560 1.00 89.75 176 GLU A N 1
ATOM 1318 C CA . GLU A 1 176 ? -0.158 2.205 20.669 1.00 89.75 176 GLU A CA 1
ATOM 1319 C C . GLU A 1 176 ? 0.077 0.694 20.573 1.00 89.75 176 GLU A C 1
ATOM 1321 O O . GLU A 1 176 ? -0.779 -0.100 20.982 1.00 89.75 176 GLU A O 1
ATOM 1326 N N . HIS A 1 177 ? 1.204 0.270 19.994 1.00 88.00 177 HIS A N 1
ATOM 1327 C CA . HIS A 1 177 ? 1.445 -1.141 19.686 1.00 88.00 177 HIS A CA 1
ATOM 1328 C C . HIS A 1 177 ? 2.786 -1.686 20.177 1.00 88.00 177 HIS A C 1
ATOM 1330 O O . HIS A 1 177 ? 2.993 -2.892 20.045 1.00 88.00 177 HIS A O 1
ATOM 1336 N N . GLY A 1 178 ? 3.661 -0.851 20.749 1.00 89.19 178 GLY A N 1
ATOM 1337 C CA . GLY A 1 178 ? 4.983 -1.268 21.224 1.00 89.19 178 GLY A CA 1
ATOM 1338 C C . GLY A 1 178 ? 5.911 -1.729 20.100 1.00 89.19 178 GLY A C 1
ATOM 1339 O O . GLY A 1 178 ? 6.823 -2.508 20.350 1.00 89.19 178 GLY A O 1
ATOM 1340 N N . VAL A 1 179 ? 5.646 -1.309 18.856 1.00 89.56 179 VAL A N 1
ATOM 1341 C CA . VAL A 1 179 ? 6.446 -1.682 17.686 1.00 89.56 179 VAL A CA 1
ATOM 1342 C C . VAL A 1 179 ? 7.328 -0.501 17.295 1.00 89.56 179 VAL A C 1
ATOM 1344 O O . VAL A 1 179 ? 6.850 0.520 16.803 1.00 89.56 179 VAL A O 1
ATOM 1347 N N . HIS A 1 180 ? 8.630 -0.652 17.501 1.00 91.31 180 HIS A N 1
ATOM 1348 C CA . HIS A 1 180 ? 9.638 0.355 17.204 1.00 91.31 180 HIS A CA 1
ATOM 1349 C C . HIS A 1 180 ? 10.263 0.092 15.832 1.00 91.31 180 HIS A C 1
ATOM 1351 O O . HIS A 1 180 ? 10.873 -0.953 15.589 1.00 91.31 180 HIS A O 1
ATOM 1357 N N . ALA A 1 181 ? 10.105 1.058 14.926 1.00 92.38 181 ALA A N 1
ATOM 1358 C CA . ALA A 1 181 ? 10.688 1.002 13.594 1.00 92.38 181 ALA A CA 1
ATOM 1359 C C . ALA A 1 181 ? 12.200 1.258 13.658 1.00 92.38 181 ALA A C 1
ATOM 1361 O O . ALA A 1 181 ? 12.638 2.354 14.004 1.00 92.38 181 ALA A O 1
ATOM 1362 N N . ARG A 1 182 ? 13.002 0.253 13.299 1.00 90.88 182 ARG A N 1
ATOM 1363 C CA . ARG A 1 182 ? 14.472 0.348 13.307 1.00 90.88 182 ARG A CA 1
ATOM 1364 C C . ARG A 1 182 ? 15.023 0.856 11.973 1.00 90.88 182 ARG A C 1
ATOM 1366 O O . ARG A 1 182 ? 15.948 1.670 11.950 1.00 90.88 182 ARG A O 1
ATOM 1373 N N . ARG A 1 183 ? 14.462 0.350 10.873 1.00 93.81 183 ARG A N 1
ATOM 1374 C CA . ARG A 1 183 ? 14.857 0.642 9.490 1.00 93.81 183 ARG A CA 1
ATOM 1375 C C . ARG A 1 183 ? 13.620 0.848 8.639 1.00 93.81 183 ARG A C 1
ATOM 1377 O O . ARG A 1 183 ? 12.595 0.207 8.878 1.00 93.81 183 ARG A O 1
ATOM 1384 N N . VAL A 1 184 ? 13.741 1.707 7.635 1.00 96.62 184 VAL A N 1
ATOM 1385 C CA . VAL A 1 184 ? 12.700 1.891 6.621 1.00 96.62 184 VAL A CA 1
ATOM 1386 C C . VAL A 1 184 ? 13.175 1.264 5.318 1.00 96.62 184 VAL A C 1
ATOM 1388 O O . VAL A 1 184 ? 14.277 1.536 4.855 1.00 96.62 184 VAL A O 1
ATOM 1391 N N . VAL A 1 185 ? 12.348 0.411 4.734 1.00 97.62 185 VAL A N 1
ATOM 1392 C CA . VAL A 1 185 ? 12.640 -0.321 3.506 1.00 97.62 185 VAL A CA 1
ATOM 1393 C C . VAL A 1 185 ? 11.837 0.291 2.367 1.00 97.62 185 VAL A C 1
ATOM 1395 O O . VAL A 1 185 ? 10.625 0.482 2.497 1.00 97.62 185 VAL A O 1
ATOM 1398 N N . PHE A 1 186 ? 12.496 0.567 1.245 1.00 97.62 186 PHE A N 1
ATOM 1399 C CA . PHE A 1 186 ? 11.846 1.062 0.037 1.00 97.62 186 PHE A CA 1
ATOM 1400 C C . PHE A 1 186 ? 12.105 0.156 -1.168 1.00 97.62 186 PHE A C 1
ATOM 1402 O O . PHE A 1 186 ? 13.071 -0.607 -1.205 1.00 97.62 186 PHE A O 1
ATOM 1409 N N . GLY A 1 187 ? 11.210 0.246 -2.153 1.00 96.38 187 GLY A N 1
ATOM 1410 C CA . GLY A 1 187 ? 11.277 -0.512 -3.401 1.00 96.38 187 GLY A CA 1
ATOM 1411 C C . GLY A 1 187 ? 11.819 0.259 -4.599 1.00 96.38 187 GLY A C 1
ATOM 1412 O O . GLY A 1 187 ? 11.520 -0.136 -5.716 1.00 96.38 187 GLY A O 1
ATOM 1413 N N . ASP A 1 188 ? 12.562 1.351 -4.393 1.00 95.50 188 ASP A N 1
ATOM 1414 C CA . ASP A 1 188 ? 13.168 2.110 -5.493 1.00 95.50 188 ASP A CA 1
ATOM 1415 C C . ASP A 1 188 ? 14.195 1.235 -6.247 1.00 95.50 188 ASP A C 1
ATOM 1417 O O . ASP A 1 188 ? 15.045 0.600 -5.610 1.00 95.50 188 ASP A O 1
ATOM 1421 N N . LEU A 1 189 ? 14.133 1.191 -7.588 1.00 94.31 189 LEU A N 1
ATOM 1422 C CA . LEU A 1 189 ? 15.045 0.359 -8.385 1.00 94.31 189 LEU A CA 1
ATOM 1423 C C . LEU A 1 189 ? 16.360 1.075 -8.691 1.00 94.31 189 LEU A C 1
ATOM 1425 O O . LEU A 1 189 ? 17.423 0.503 -8.470 1.00 94.31 189 LEU A O 1
ATOM 1429 N N . HIS A 1 190 ? 16.325 2.303 -9.216 1.00 93.88 190 HIS A N 1
ATOM 1430 C CA . HIS A 1 190 ? 17.563 3.014 -9.595 1.00 93.88 190 HIS A CA 1
ATOM 1431 C C . HIS A 1 190 ? 17.456 4.541 -9.717 1.00 93.88 190 HIS A C 1
ATOM 1433 O O . HIS A 1 190 ? 18.458 5.202 -9.995 1.00 93.88 190 HIS A O 1
ATOM 1439 N N . VAL A 1 191 ? 16.278 5.134 -9.495 1.00 91.62 191 VAL A N 1
ATOM 1440 C CA . VAL A 1 191 ? 16.082 6.580 -9.675 1.00 91.62 191 VAL A CA 1
ATOM 1441 C C . VAL A 1 191 ? 16.748 7.372 -8.540 1.00 91.62 191 VAL A C 1
ATOM 1443 O O . VAL A 1 191 ? 16.163 7.605 -7.481 1.00 91.62 191 VAL A O 1
ATOM 1446 N N . GLU A 1 192 ? 17.988 7.810 -8.774 1.00 93.44 192 GLU A N 1
ATOM 1447 C CA . GLU A 1 192 ? 18.850 8.483 -7.784 1.00 93.44 192 GLU A CA 1
ATOM 1448 C C . GLU A 1 192 ? 18.189 9.714 -7.148 1.00 93.44 192 GLU A C 1
ATOM 1450 O O . GLU A 1 192 ? 18.305 9.936 -5.946 1.00 93.44 192 GLU A O 1
ATOM 1455 N N . SER A 1 193 ? 17.441 10.502 -7.927 1.00 93.00 193 SER A N 1
ATOM 1456 C CA . SER A 1 193 ? 16.781 11.713 -7.424 1.00 93.00 193 SER A CA 1
ATOM 1457 C C . SER A 1 193 ? 15.706 11.418 -6.375 1.00 93.00 193 SER A C 1
ATOM 1459 O O . SER A 1 193 ? 15.570 12.181 -5.418 1.00 93.00 193 SER A O 1
ATOM 1461 N N . ILE A 1 194 ? 14.971 10.308 -6.513 1.00 91.00 194 ILE A N 1
ATOM 1462 C CA . ILE A 1 194 ? 13.956 9.889 -5.538 1.00 91.00 194 ILE A CA 1
ATOM 1463 C C . ILE A 1 194 ? 14.645 9.441 -4.250 1.00 91.00 194 ILE A C 1
ATOM 1465 O O . ILE A 1 194 ? 14.279 9.894 -3.163 1.00 91.00 194 ILE A O 1
ATOM 1469 N N . ARG A 1 195 ? 15.688 8.614 -4.368 1.00 93.88 195 ARG A N 1
ATOM 1470 C CA . ARG A 1 195 ? 16.494 8.173 -3.226 1.00 93.88 195 ARG A CA 1
ATOM 1471 C C . ARG A 1 195 ? 17.109 9.358 -2.473 1.00 93.88 195 ARG A C 1
ATOM 1473 O O . ARG A 1 195 ? 16.923 9.470 -1.262 1.00 93.88 195 ARG A O 1
ATOM 1480 N N . ALA A 1 196 ? 17.765 10.274 -3.185 1.00 94.88 196 ALA A N 1
ATOM 1481 C CA . ALA A 1 196 ? 18.367 11.472 -2.6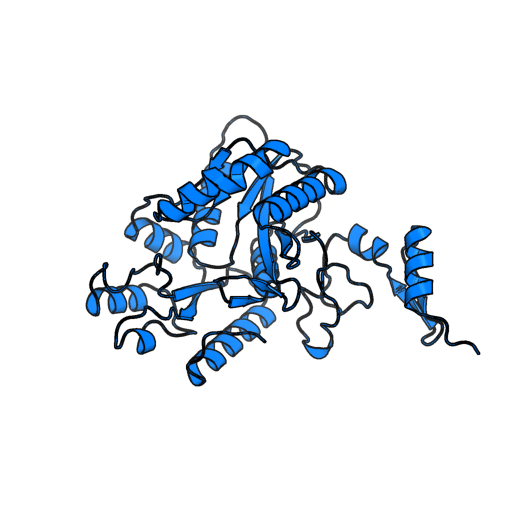07 1.00 94.88 196 ALA A CA 1
ATOM 1482 C C . ALA A 1 196 ? 17.321 12.362 -1.918 1.00 94.88 196 ALA A C 1
ATOM 1484 O O . ALA A 1 196 ? 17.562 12.880 -0.826 1.00 94.88 196 ALA A O 1
ATOM 1485 N N . TRP A 1 197 ? 16.128 12.504 -2.508 1.00 94.31 197 TRP A N 1
ATOM 1486 C CA . TRP A 1 197 ? 15.035 13.238 -1.876 1.00 94.31 197 TRP A CA 1
ATOM 1487 C C . TRP A 1 197 ? 14.594 12.588 -0.559 1.00 94.31 197 TRP A C 1
ATOM 1489 O O . TRP A 1 197 ? 14.439 13.304 0.434 1.00 94.31 197 TRP A O 1
ATOM 1499 N N . ARG A 1 198 ? 14.443 11.253 -0.513 1.00 94.69 198 ARG A N 1
ATOM 1500 C CA . ARG A 1 198 ? 14.089 10.524 0.720 1.00 94.69 198 ARG A CA 1
ATOM 1501 C C . ARG A 1 198 ? 15.140 10.740 1.803 1.00 94.69 198 ARG A C 1
ATOM 1503 O O . ARG A 1 198 ? 14.786 11.072 2.933 1.00 94.69 198 ARG A O 1
ATOM 1510 N N . GLU A 1 199 ? 16.414 10.569 1.466 1.00 94.25 199 GLU A N 1
ATOM 1511 C CA . GLU A 1 199 ? 17.526 10.742 2.407 1.00 94.25 199 GLU A CA 1
ATOM 1512 C C . GLU A 1 199 ? 17.609 12.184 2.936 1.00 94.25 199 GLU A C 1
ATOM 1514 O O . GLU A 1 199 ? 17.855 12.389 4.122 1.00 94.25 199 GLU A O 1
ATOM 1519 N N . ALA A 1 200 ? 17.321 13.187 2.103 1.00 95.06 200 ALA A N 1
ATOM 1520 C CA . ALA A 1 200 ? 17.354 14.589 2.515 1.00 95.06 200 ALA A CA 1
ATOM 1521 C C . ALA A 1 200 ? 16.121 15.040 3.326 1.00 95.06 200 ALA A C 1
ATOM 1523 O O . ALA A 1 200 ? 16.264 15.871 4.221 1.00 95.06 200 ALA A O 1
ATOM 1524 N N . HIS A 1 201 ? 14.921 14.523 3.030 1.00 93.00 201 HIS A N 1
ATOM 1525 C CA . HIS A 1 201 ? 13.663 15.066 3.573 1.00 93.00 201 HIS A CA 1
ATOM 1526 C C . HIS A 1 201 ? 12.929 14.116 4.522 1.00 93.00 201 HIS A C 1
ATOM 1528 O O . HIS A 1 201 ? 12.295 14.569 5.471 1.00 93.00 201 HIS A O 1
ATOM 1534 N N . VAL A 1 202 ? 12.997 12.803 4.291 1.00 94.62 202 VAL A N 1
ATOM 1535 C CA . VAL A 1 202 ? 12.272 11.805 5.095 1.00 94.62 202 VAL A CA 1
ATOM 1536 C C . VAL A 1 202 ? 13.142 11.295 6.235 1.00 94.62 202 VAL A C 1
ATOM 1538 O O . VAL A 1 202 ? 12.660 11.198 7.363 1.00 94.62 202 VAL A O 1
ATOM 1541 N N . LEU A 1 203 ? 14.422 11.002 5.970 1.00 95.00 203 LEU A N 1
ATOM 1542 C CA . LEU A 1 203 ? 15.332 10.444 6.975 1.00 95.00 203 LEU A CA 1
ATOM 1543 C C . LEU A 1 203 ? 15.425 11.316 8.238 1.00 95.00 203 LEU A C 1
ATOM 1545 O O . LEU A 1 203 ? 15.263 10.759 9.321 1.00 95.00 203 LEU A O 1
ATOM 1549 N N . PRO A 1 204 ? 15.578 12.657 8.166 1.00 95.25 204 PRO A N 1
ATOM 1550 C CA . PRO A 1 204 ? 15.642 13.481 9.375 1.00 95.25 204 PRO A CA 1
ATOM 1551 C C . PRO A 1 204 ? 14.389 13.363 10.253 1.00 95.25 204 PRO A C 1
ATOM 1553 O O . PRO A 1 204 ? 14.497 13.286 11.477 1.00 95.25 204 PRO A O 1
ATOM 1556 N N . ALA A 1 205 ? 13.206 13.299 9.632 1.00 93.94 205 ALA A N 1
ATOM 1557 C CA . ALA A 1 205 ? 11.935 13.195 10.340 1.00 93.94 205 ALA A CA 1
ATOM 1558 C C . ALA A 1 205 ? 11.780 11.840 11.046 1.00 93.94 205 ALA A C 1
ATOM 1560 O O . ALA A 1 205 ? 11.335 11.787 12.192 1.00 93.94 205 ALA A O 1
ATOM 1561 N N . VAL A 1 206 ? 12.176 10.740 10.396 1.00 95.00 206 VAL A N 1
ATOM 1562 C CA . VAL A 1 206 ? 12.026 9.398 10.981 1.00 95.00 206 VAL A CA 1
ATOM 1563 C C . VAL A 1 206 ? 13.161 9.017 11.940 1.00 95.00 206 VAL A C 1
ATOM 1565 O O . VAL A 1 206 ? 12.951 8.223 12.858 1.00 95.00 206 VAL A O 1
ATOM 1568 N N . THR A 1 207 ? 14.343 9.622 11.809 1.00 95.75 207 THR A N 1
ATOM 1569 C CA . THR A 1 207 ? 15.435 9.453 12.782 1.00 95.75 207 THR A CA 1
ATOM 1570 C C . THR A 1 207 ? 15.057 10.007 14.151 1.00 95.75 207 THR A C 1
ATOM 1572 O O . THR A 1 207 ? 15.397 9.413 15.175 1.00 95.75 207 THR A O 1
ATOM 1575 N N . ALA A 1 208 ?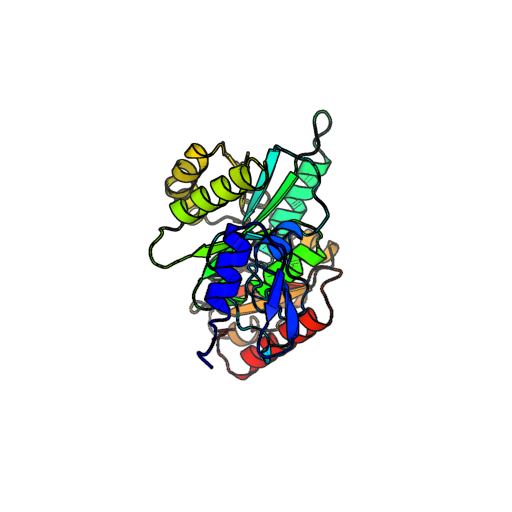 14.262 11.083 14.192 1.00 92.19 208 ALA A N 1
ATOM 1576 C CA . ALA A 1 208 ? 13.724 11.632 15.436 1.00 92.19 208 ALA A CA 1
ATOM 1577 C C . ALA A 1 208 ? 12.832 10.639 16.214 1.00 92.19 208 ALA A C 1
ATOM 1579 O O . ALA A 1 208 ? 12.537 10.875 17.384 1.00 92.19 208 ALA A O 1
ATOM 1580 N N . VAL A 1 209 ? 12.409 9.534 15.584 1.00 91.94 209 VAL A N 1
ATOM 1581 C CA . VAL A 1 209 ? 11.523 8.516 16.172 1.00 91.94 209 VAL A CA 1
ATOM 1582 C C . VAL A 1 209 ? 12.153 7.117 16.212 1.00 91.94 209 VAL A C 1
ATOM 1584 O O . VAL A 1 209 ? 11.452 6.138 16.454 1.00 91.94 209 VAL A O 1
ATOM 1587 N N . GLY A 1 210 ? 13.477 7.018 16.029 1.00 91.38 210 GLY A N 1
ATOM 1588 C CA . GLY A 1 210 ? 14.261 5.799 16.290 1.00 91.38 210 GLY A CA 1
ATOM 1589 C C . GLY A 1 210 ? 14.740 5.018 15.060 1.00 91.38 210 GLY A C 1
ATOM 1590 O O . GLY A 1 210 ? 15.494 4.050 15.211 1.00 91.38 210 GLY A O 1
ATOM 1591 N N . VAL A 1 211 ? 14.373 5.443 13.848 1.00 94.25 211 VAL A N 1
ATOM 1592 C CA . VAL A 1 211 ? 14.916 4.865 12.607 1.00 94.25 211 VAL A CA 1
ATOM 1593 C C . VAL A 1 211 ? 16.391 5.254 12.467 1.00 94.25 211 VAL A C 1
ATOM 1595 O O . VAL A 1 211 ? 16.750 6.390 12.752 1.00 94.25 211 VAL A O 1
ATOM 1598 N N . VAL A 1 212 ? 17.266 4.347 12.016 1.00 93.38 212 VAL A N 1
ATOM 1599 C CA . VAL A 1 212 ? 18.684 4.709 11.754 1.00 93.38 212 VAL A CA 1
ATOM 1600 C C . VAL A 1 212 ? 19.105 4.690 10.303 1.00 93.38 212 VAL A C 1
ATOM 1602 O O . VAL A 1 212 ? 20.101 5.321 9.970 1.00 93.38 212 VAL A O 1
ATOM 1605 N N . GLU A 1 213 ? 18.416 3.939 9.452 1.00 94.50 213 GLU A N 1
ATOM 1606 C CA . GLU A 1 213 ? 18.829 3.794 8.062 1.00 94.50 213 GLU A CA 1
ATOM 1607 C C . GLU A 1 213 ? 17.660 3.440 7.151 1.00 94.50 213 GLU A C 1
ATOM 1609 O O . GLU A 1 213 ? 16.615 2.934 7.586 1.00 94.50 213 GLU A O 1
ATOM 1614 N N . PHE A 1 214 ? 17.894 3.691 5.866 1.00 97.00 214 PHE A N 1
ATOM 1615 C CA . PHE A 1 214 ? 17.064 3.224 4.771 1.00 97.00 214 PHE A CA 1
ATOM 1616 C C . PHE A 1 214 ? 17.701 2.016 4.097 1.00 97.00 214 PHE A C 1
ATOM 1618 O O . PHE A 1 214 ? 18.910 1.974 3.880 1.00 97.00 214 PHE A O 1
ATOM 1625 N N . VAL A 1 215 ? 16.868 1.041 3.749 1.00 95.94 215 VAL A N 1
ATOM 1626 C CA . VAL A 1 215 ? 17.265 -0.187 3.061 1.00 95.94 215 VAL A CA 1
ATOM 1627 C C . VAL A 1 215 ? 16.566 -0.233 1.707 1.00 95.94 215 VAL A C 1
ATOM 1629 O O . VAL A 1 215 ? 15.358 -0.016 1.623 1.00 95.94 215 VAL A O 1
ATOM 1632 N N . TYR A 1 216 ? 17.315 -0.564 0.656 1.00 97.19 216 TYR A N 1
ATOM 1633 C CA . TYR A 1 216 ? 16.806 -0.641 -0.716 1.00 97.19 216 TYR A CA 1
ATOM 1634 C C . TYR A 1 216 ? 17.127 -2.021 -1.326 1.00 97.19 216 TYR A C 1
ATOM 1636 O O . TYR A 1 216 ? 18.133 -2.172 -2.020 1.00 97.19 216 TYR A O 1
ATOM 1644 N N . PRO A 1 217 ? 16.315 -3.065 -1.063 1.00 96.88 217 PRO A N 1
ATOM 1645 C CA . PRO A 1 217 ? 16.642 -4.458 -1.414 1.00 96.88 217 PRO A CA 1
ATOM 1646 C C . PRO A 1 217 ? 16.745 -4.744 -2.921 1.00 96.88 217 PRO A C 1
ATOM 1648 O O . PRO A 1 217 ? 17.255 -5.788 -3.340 1.00 96.88 217 PRO A O 1
ATOM 1651 N N . VAL A 1 218 ? 16.200 -3.849 -3.741 1.00 97.25 218 VAL A N 1
ATOM 1652 C CA . VAL A 1 218 ? 16.119 -3.966 -5.203 1.00 97.25 218 VAL A CA 1
ATOM 1653 C C . VAL A 1 218 ? 16.964 -2.914 -5.929 1.00 97.25 218 VAL A C 1
ATOM 1655 O O . VAL A 1 218 ? 16.983 -2.902 -7.156 1.00 97.25 218 VAL A O 1
ATOM 1658 N N . TRP A 1 219 ? 17.711 -2.085 -5.191 1.00 97.31 219 TRP A N 1
ATOM 1659 C CA . TRP A 1 219 ? 18.521 -1.012 -5.765 1.00 97.31 219 TRP A CA 1
ATOM 1660 C C . TRP A 1 219 ? 19.615 -1.545 -6.692 1.00 97.31 219 TRP A C 1
ATOM 1662 O O . TRP A 1 219 ? 20.422 -2.381 -6.281 1.00 97.31 219 TRP A O 1
ATOM 1672 N N . LEU A 1 220 ? 19.651 -1.041 -7.928 1.00 96.69 220 LEU A N 1
ATOM 1673 C CA . LEU A 1 220 ? 20.577 -1.426 -9.002 1.00 96.69 220 LEU A CA 1
ATOM 1674 C C . LEU A 1 220 ? 20.614 -2.938 -9.271 1.00 96.69 220 LEU A C 1
ATOM 1676 O O . LEU A 1 220 ? 21.593 -3.468 -9.800 1.00 96.69 220 LEU A O 1
ATOM 1680 N N . ALA A 1 221 ? 19.548 -3.647 -8.905 1.00 97.25 221 ALA A N 1
ATOM 1681 C CA . ALA A 1 221 ? 19.418 -5.053 -9.220 1.00 97.25 221 ALA A CA 1
ATOM 1682 C C . ALA A 1 221 ? 19.173 -5.234 -10.727 1.00 97.25 221 ALA A C 1
ATOM 1684 O O . ALA A 1 221 ? 18.339 -4.520 -11.287 1.00 97.25 221 ALA A O 1
ATOM 1685 N N . PRO A 1 222 ? 19.830 -6.208 -11.385 1.00 97.38 222 PRO A N 1
ATOM 1686 C CA . PRO A 1 222 ? 19.578 -6.481 -12.795 1.00 97.38 222 PRO A CA 1
ATOM 1687 C C . PRO A 1 222 ? 18.105 -6.820 -13.045 1.00 97.38 222 PRO A C 1
ATOM 1689 O O . PRO A 1 222 ? 17.526 -7.652 -12.337 1.00 97.38 222 PRO A O 1
ATOM 1692 N N . TYR A 1 223 ? 17.507 -6.216 -14.071 1.00 97.06 223 TYR A N 1
ATOM 1693 C CA . TYR A 1 223 ? 16.101 -6.433 -14.421 1.00 97.06 223 TYR A CA 1
ATOM 1694 C C . TYR A 1 223 ? 15.802 -7.897 -14.724 1.00 97.06 223 TYR A C 1
ATOM 1696 O O . TYR A 1 223 ? 14.821 -8.436 -14.229 1.00 97.06 223 TYR A O 1
ATOM 1704 N N . GLU A 1 224 ? 16.698 -8.603 -15.407 1.00 97.06 224 GLU A N 1
ATOM 1705 C CA . GLU A 1 224 ? 16.545 -10.029 -15.708 1.00 97.06 224 GLU A CA 1
ATOM 1706 C C . GLU A 1 224 ? 16.525 -10.893 -14.440 1.00 97.06 224 GLU A C 1
ATOM 1708 O O . GLU A 1 224 ? 16.004 -12.010 -14.435 1.00 97.06 224 GLU A O 1
ATOM 1713 N N . GLN A 1 225 ? 17.133 -10.417 -13.351 1.00 97.88 225 GLN A N 1
ATOM 1714 C CA . GLN A 1 225 ? 17.033 -11.080 -12.058 1.00 97.88 225 GLN A CA 1
ATOM 1715 C C . GLN A 1 225 ? 15.676 -10.796 -11.407 1.00 97.88 225 GLN A C 1
ATOM 1717 O O . GLN A 1 225 ? 15.022 -11.732 -10.957 1.00 97.88 225 GLN A O 1
ATOM 1722 N N . LEU A 1 226 ? 15.245 -9.533 -11.380 1.00 97.75 226 LEU A N 1
ATOM 1723 C CA . LEU A 1 226 ? 13.953 -9.134 -10.813 1.00 97.75 226 LEU A CA 1
ATOM 1724 C C . LEU A 1 226 ? 12.769 -9.788 -11.539 1.00 97.75 226 LEU A C 1
ATOM 1726 O O . LEU A 1 226 ? 11.836 -10.250 -10.892 1.00 97.75 226 LEU A O 1
ATOM 1730 N N . GLU A 1 227 ? 12.831 -9.879 -12.867 1.00 97.38 227 GLU A N 1
ATOM 1731 C CA . GLU A 1 227 ? 11.820 -10.539 -13.698 1.00 97.38 227 GLU A CA 1
ATOM 1732 C C . GLU A 1 227 ? 11.688 -12.018 -13.356 1.00 97.38 227 GLU A C 1
ATOM 1734 O O . GLU A 1 227 ? 10.582 -12.479 -13.101 1.00 97.38 227 GLU A O 1
ATOM 1739 N N . ARG A 1 228 ? 12.813 -12.742 -13.274 1.00 97.38 228 ARG A N 1
ATOM 1740 C CA . ARG A 1 228 ? 12.808 -14.156 -12.874 1.00 97.38 228 ARG A CA 1
ATOM 1741 C C . ARG A 1 228 ? 12.264 -14.339 -11.466 1.00 97.38 228 ARG A C 1
ATOM 1743 O O . ARG A 1 228 ? 11.449 -15.219 -11.242 1.00 97.38 228 ARG A O 1
ATOM 1750 N N . GLU A 1 229 ? 12.676 -13.490 -10.526 1.00 96.75 229 GLU A N 1
ATOM 1751 C CA . GLU A 1 229 ? 12.168 -13.552 -9.155 1.00 96.75 229 GLU A CA 1
ATOM 1752 C C . GLU A 1 229 ? 10.655 -13.309 -9.073 1.00 96.75 229 GLU A C 1
ATOM 1754 O O . GLU A 1 229 ? 10.006 -13.906 -8.216 1.00 96.75 229 GLU A O 1
ATOM 1759 N N . LEU A 1 230 ? 10.101 -12.449 -9.933 1.00 95.88 230 LEU A N 1
ATOM 1760 C CA . LEU A 1 230 ? 8.662 -12.201 -10.007 1.00 95.88 230 LEU A CA 1
ATOM 1761 C C . LEU A 1 230 ? 7.918 -13.375 -10.656 1.00 95.88 230 LEU A C 1
ATOM 1763 O O . LEU A 1 230 ? 6.899 -13.813 -10.126 1.00 95.88 230 LEU A O 1
ATOM 1767 N N . ASP A 1 231 ? 8.445 -13.892 -11.769 1.00 95.62 231 ASP A N 1
ATOM 1768 C CA . ASP A 1 231 ? 7.871 -15.027 -12.494 1.00 95.62 231 ASP A CA 1
ATOM 1769 C C . ASP A 1 231 ? 7.864 -16.300 -11.621 1.00 95.62 231 ASP A C 1
ATOM 1771 O O . ASP A 1 231 ? 6.861 -17.013 -11.571 1.00 95.62 231 ASP A O 1
ATOM 1775 N N . ASP A 1 232 ? 8.951 -16.553 -10.881 1.00 95.69 232 ASP A N 1
ATOM 1776 C CA . ASP A 1 232 ? 9.109 -17.720 -10.002 1.00 95.69 232 ASP A CA 1
ATOM 1777 C C . ASP A 1 232 ? 8.239 -17.640 -8.730 1.00 95.69 232 ASP A C 1
ATOM 1779 O O . ASP A 1 232 ? 7.899 -18.672 -8.147 1.00 95.69 232 ASP A O 1
ATOM 1783 N N . ASP A 1 233 ? 7.875 -16.435 -8.270 1.00 94.81 233 ASP A N 1
ATOM 1784 C CA . ASP A 1 233 ? 7.026 -16.240 -7.082 1.00 94.81 233 ASP A CA 1
ATOM 1785 C C . ASP A 1 233 ? 5.561 -16.634 -7.340 1.00 94.81 233 ASP A C 1
ATOM 1787 O O . ASP A 1 233 ? 4.866 -17.089 -6.427 1.00 94.81 23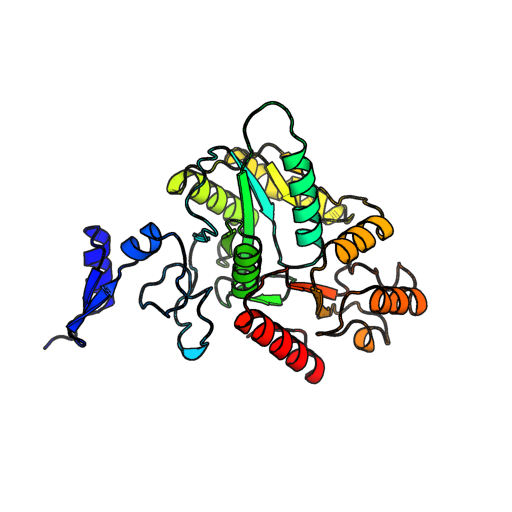3 ASP A O 1
ATOM 1791 N N . GLY A 1 234 ? 5.094 -16.492 -8.586 1.00 90.81 234 GLY A N 1
ATOM 1792 C CA . GLY A 1 234 ? 3.737 -16.855 -9.000 1.00 90.81 234 GLY A CA 1
ATOM 1793 C C . GLY A 1 234 ? 2.655 -15.829 -8.640 1.00 90.81 234 GLY A C 1
ATOM 1794 O O . GLY A 1 234 ? 1.466 -16.147 -8.709 1.00 90.81 234 GLY A O 1
ATOM 1795 N N . ALA A 1 235 ? 3.034 -14.610 -8.247 1.00 96.00 235 ALA A N 1
ATOM 1796 C CA . ALA A 1 235 ? 2.092 -13.504 -8.113 1.00 96.00 235 ALA A CA 1
ATOM 1797 C C . ALA A 1 235 ? 1.664 -12.980 -9.485 1.00 96.00 235 ALA A C 1
ATOM 1799 O O . ALA A 1 235 ? 2.479 -12.818 -10.391 1.00 96.00 235 ALA A O 1
ATOM 1800 N N . GLU A 1 236 ? 0.385 -12.650 -9.630 1.00 97.62 236 GLU A N 1
ATOM 1801 C CA . GLU A 1 236 ? -0.089 -12.023 -10.858 1.00 97.62 236 GLU A CA 1
ATOM 1802 C C . GLU A 1 236 ? 0.103 -10.519 -10.768 1.00 97.62 236 GLU A C 1
ATOM 1804 O O . GLU A 1 236 ? -0.258 -9.889 -9.775 1.00 97.62 236 GLU A O 1
ATOM 1809 N N . VAL A 1 237 ? 0.652 -9.929 -11.818 1.00 98.06 237 VAL A N 1
ATOM 1810 C CA . VAL A 1 237 ? 0.904 -8.495 -11.874 1.00 98.06 237 VAL A CA 1
ATOM 1811 C C . VAL A 1 237 ? 0.185 -7.936 -13.081 1.00 98.06 237 VAL A C 1
ATOM 1813 O O . VAL A 1 237 ? 0.298 -8.472 -14.179 1.00 98.06 237 VAL A O 1
ATOM 1816 N N . PHE A 1 238 ? -0.553 -6.852 -12.881 1.00 97.56 238 PHE A N 1
ATOM 1817 C CA . PHE A 1 238 ? -1.289 -6.183 -13.944 1.00 97.56 238 PHE A CA 1
ATOM 1818 C C . PHE A 1 238 ? -0.869 -4.730 -14.028 1.00 97.56 238 PHE A C 1
ATOM 1820 O O . PHE A 1 238 ? -0.687 -4.077 -13.003 1.00 97.56 238 PHE A O 1
ATOM 1827 N N . VAL A 1 239 ? -0.778 -4.194 -15.237 1.00 96.19 239 VAL A N 1
ATOM 1828 C CA . VAL A 1 239 ? -0.740 -2.745 -15.439 1.00 96.19 239 VAL A CA 1
ATOM 1829 C C . VAL A 1 239 ? -2.070 -2.167 -14.949 1.00 96.19 239 VAL A C 1
ATOM 1831 O O . VAL A 1 239 ? -3.130 -2.657 -15.335 1.00 96.19 239 VAL A O 1
ATOM 1834 N N . CYS A 1 240 ? -2.027 -1.139 -14.102 1.00 93.69 240 CYS A N 1
ATOM 1835 C CA . CYS A 1 240 ? -3.220 -0.470 -13.572 1.00 93.69 240 CYS A CA 1
ATOM 1836 C C . CYS A 1 240 ? -3.314 1.007 -13.958 1.00 93.69 240 CYS A C 1
ATOM 1838 O O . CYS A 1 240 ? -4.408 1.547 -14.006 1.00 93.69 240 CYS A O 1
ATOM 1840 N N . ALA A 1 241 ? -2.209 1.667 -14.291 1.00 90.62 241 ALA A N 1
ATOM 1841 C CA . ALA A 1 241 ? -2.255 3.043 -14.771 1.00 90.62 241 ALA A CA 1
ATOM 1842 C C . ALA A 1 241 ? -1.189 3.286 -15.836 1.00 90.62 241 ALA A C 1
ATOM 1844 O O . ALA A 1 241 ? -0.160 2.611 -15.864 1.00 90.62 241 ALA A O 1
ATOM 1845 N N . GLN A 1 242 ? -1.465 4.251 -16.707 1.00 90.88 242 GLN A N 1
ATOM 1846 C CA . GLN A 1 242 ? -0.571 4.717 -17.759 1.00 90.88 242 GLN A CA 1
ATOM 1847 C C . GLN A 1 242 ? -0.032 6.095 -17.398 1.00 90.88 242 GLN A C 1
ATOM 1849 O O . GLN A 1 242 ? -0.796 6.956 -16.965 1.00 90.88 242 GLN A O 1
ATOM 1854 N N . GLY A 1 243 ? 1.254 6.305 -17.642 1.00 88.94 243 GLY A N 1
ATOM 1855 C CA . GLY A 1 243 ? 1.874 7.618 -17.615 1.00 88.94 243 GLY A CA 1
ATOM 1856 C C . GLY A 1 243 ? 1.548 8.435 -18.857 1.00 88.94 243 GLY A C 1
ATOM 1857 O O . GLY A 1 243 ? 1.307 7.906 -19.948 1.00 88.94 243 GLY A O 1
ATOM 1858 N N . ASP A 1 244 ? 1.599 9.755 -18.708 1.00 88.06 244 ASP A N 1
ATOM 1859 C CA . ASP A 1 244 ? 1.425 10.682 -19.828 1.00 88.06 244 ASP A CA 1
ATOM 1860 C C . ASP A 1 244 ? 2.606 10.667 -20.804 1.00 88.06 244 ASP A C 1
ATOM 1862 O O . ASP A 1 244 ? 2.451 11.025 -21.970 1.00 88.06 244 ASP A O 1
ATOM 1866 N N . ASN A 1 245 ? 3.762 10.187 -20.349 1.00 89.62 245 ASN A N 1
ATOM 1867 C CA . ASN A 1 245 ? 5.011 10.086 -21.096 1.00 89.62 245 ASN A CA 1
ATOM 1868 C C . ASN A 1 245 ? 5.165 8.789 -21.913 1.00 89.62 245 ASN A C 1
ATOM 1870 O O . ASN A 1 245 ? 6.245 8.553 -22.454 1.00 89.62 245 ASN A O 1
ATOM 1874 N N . LEU A 1 246 ? 4.128 7.947 -22.020 1.00 91.81 246 LEU A N 1
ATOM 1875 C CA . LEU A 1 246 ? 4.186 6.758 -22.876 1.00 91.81 246 LEU A CA 1
ATOM 1876 C C . LEU A 1 246 ? 4.398 7.145 -24.351 1.00 91.81 246 LEU A C 1
ATOM 1878 O O . LEU A 1 246 ? 3.650 7.982 -24.864 1.00 91.81 246 LEU A O 1
ATOM 1882 N N . PRO A 1 247 ? 5.341 6.500 -25.063 1.00 93.81 247 PRO A N 1
ATOM 1883 C CA . PRO A 1 247 ? 5.562 6.772 -26.476 1.00 93.81 247 PRO A CA 1
ATOM 1884 C C . PRO A 1 247 ? 4.384 6.308 -27.345 1.00 93.81 247 PRO A C 1
ATOM 1886 O O . PRO A 1 247 ? 3.564 5.468 -26.953 1.00 93.81 247 PRO A O 1
ATOM 1889 N N . ASP A 1 248 ? 4.320 6.838 -28.567 1.00 89.06 248 ASP A N 1
ATOM 1890 C CA . ASP A 1 248 ? 3.276 6.495 -29.531 1.00 89.06 248 ASP A CA 1
ATOM 1891 C C . ASP A 1 248 ? 3.177 4.978 -29.748 1.00 89.06 248 ASP A C 1
ATOM 1893 O O . ASP A 1 248 ? 4.169 4.256 -29.868 1.00 89.06 248 ASP A O 1
ATOM 1897 N N . GLY A 1 249 ? 1.941 4.477 -29.768 1.00 89.88 249 GLY A N 1
ATOM 1898 C CA . GLY A 1 249 ? 1.642 3.049 -29.889 1.00 89.88 249 GLY A CA 1
ATOM 1899 C C . GLY A 1 249 ? 1.773 2.247 -28.586 1.00 89.88 249 GLY A C 1
ATOM 1900 O O . GLY A 1 249 ? 1.059 1.251 -28.441 1.00 89.88 249 GLY A O 1
ATOM 1901 N N . ALA A 1 250 ? 2.569 2.694 -27.605 1.00 94.12 250 ALA A N 1
ATOM 1902 C CA . ALA A 1 250 ? 2.793 1.947 -26.361 1.00 94.12 250 ALA A CA 1
ATOM 1903 C C . ALA A 1 250 ? 1.531 1.828 -25.513 1.00 94.12 250 ALA A C 1
ATOM 1905 O O . ALA A 1 250 ? 1.299 0.788 -24.903 1.00 94.12 250 ALA A O 1
ATOM 1906 N N . ARG A 1 251 ? 0.642 2.825 -25.568 1.00 91.75 251 ARG A N 1
ATOM 1907 C CA . ARG A 1 251 ? -0.649 2.807 -24.859 1.00 91.75 251 ARG A CA 1
ATOM 1908 C C . ARG A 1 251 ? -1.555 1.628 -25.225 1.00 91.75 251 ARG A C 1
ATOM 1910 O O . ARG A 1 251 ? -2.463 1.308 -24.468 1.00 91.75 251 ARG A O 1
ATOM 1917 N N . ARG A 1 252 ? -1.351 0.984 -26.381 1.00 91.19 252 ARG A N 1
ATOM 1918 C CA . ARG A 1 252 ? -2.113 -0.215 -26.782 1.00 91.19 252 ARG A CA 1
ATOM 1919 C C . ARG A 1 252 ? -1.531 -1.504 -26.202 1.00 91.19 252 ARG A C 1
ATOM 1921 O O . ARG A 1 252 ? -2.259 -2.489 -26.084 1.00 91.19 252 ARG A O 1
ATOM 1928 N N . VAL A 1 253 ? -0.240 -1.481 -25.875 1.00 94.12 253 VAL A N 1
ATOM 1929 C CA . VAL A 1 253 ? 0.532 -2.605 -25.335 1.00 94.12 253 VAL A CA 1
ATOM 1930 C C . VAL A 1 253 ? 0.519 -2.554 -23.807 1.00 94.12 253 VAL A C 1
ATOM 1932 O O . VAL A 1 253 ? 0.036 -3.478 -23.161 1.00 94.12 253 VAL A O 1
ATOM 1935 N N . VAL A 1 254 ? 0.957 -1.435 -23.235 1.00 94.75 254 VAL A N 1
ATOM 1936 C CA . VAL A 1 254 ? 1.009 -1.173 -21.794 1.00 94.75 254 VAL A CA 1
ATOM 1937 C C . VAL A 1 254 ? -0.290 -0.505 -21.360 1.00 94.75 254 VAL A C 1
ATOM 1939 O O . VAL A 1 254 ? -0.338 0.700 -21.145 1.00 94.75 254 VAL A O 1
ATOM 1942 N N . LYS A 1 255 ? -1.383 -1.264 -21.309 1.00 92.69 255 LYS A N 1
ATOM 1943 C CA . LYS A 1 255 ? -2.728 -0.762 -20.974 1.00 92.69 255 LYS A CA 1
ATOM 1944 C C . LYS A 1 255 ? -3.248 -1.348 -19.665 1.00 92.69 255 LYS A C 1
ATOM 1946 O O . LYS A 1 255 ? -2.833 -2.458 -19.329 1.00 92.69 255 LYS A O 1
ATOM 1951 N N . PRO A 1 256 ? -4.177 -0.674 -18.959 1.00 93.19 256 PRO A N 1
ATOM 1952 C CA . PRO A 1 256 ? -4.834 -1.258 -17.797 1.00 93.19 256 PRO A CA 1
ATOM 1953 C C . PRO A 1 256 ? -5.347 -2.676 -18.089 1.00 93.19 256 PRO A C 1
ATOM 1955 O O . PRO A 1 256 ? -5.896 -2.944 -19.160 1.00 93.19 256 PRO A O 1
ATOM 1958 N N . GLY A 1 257 ? -5.087 -3.606 -17.172 1.00 94.69 257 GLY A N 1
ATOM 1959 C CA . GLY A 1 257 ? -5.436 -5.021 -17.316 1.00 94.69 257 GLY A CA 1
ATOM 1960 C C . GLY A 1 257 ? -4.465 -5.865 -18.148 1.00 94.69 257 GLY A C 1
ATOM 1961 O O . GLY A 1 257 ? -4.626 -7.084 -18.180 1.00 94.69 257 GLY A O 1
ATOM 1962 N N . ALA A 1 258 ? -3.448 -5.279 -18.791 1.00 96.56 258 ALA A N 1
ATOM 1963 C CA . ALA A 1 258 ? -2.364 -6.062 -19.380 1.00 96.56 258 ALA A CA 1
ATOM 1964 C C . ALA A 1 258 ? -1.590 -6.794 -18.274 1.00 96.56 258 ALA A C 1
ATOM 1966 O O . ALA A 1 258 ? -1.207 -6.181 -17.274 1.00 96.56 258 ALA A O 1
ATOM 1967 N N . VAL A 1 259 ? -1.360 -8.095 -18.458 1.00 97.88 259 VAL A N 1
ATOM 1968 C CA . VAL A 1 259 ? -0.546 -8.899 -17.539 1.00 97.88 259 VAL A CA 1
ATOM 1969 C C . VAL A 1 259 ? 0.916 -8.502 -17.718 1.00 97.88 259 VAL A C 1
ATOM 1971 O O . VAL A 1 259 ? 1.424 -8.472 -18.836 1.00 97.88 259 VAL A O 1
ATOM 1974 N N . TYR A 1 260 ? 1.592 -8.185 -16.621 1.00 98.12 260 TYR A N 1
ATOM 1975 C CA . TYR A 1 260 ? 3.024 -7.927 -16.598 1.00 98.12 260 TYR A CA 1
ATOM 1976 C C . TYR A 1 260 ? 3.789 -9.251 -16.532 1.00 98.12 260 TYR A C 1
ATOM 1978 O O . TYR A 1 260 ? 4.260 -9.675 -15.480 1.00 98.12 260 TYR A O 1
ATOM 1986 N N . ASP A 1 261 ? 3.883 -9.915 -17.678 1.00 97.56 261 ASP A N 1
ATOM 1987 C CA . ASP A 1 261 ? 4.573 -11.189 -17.864 1.00 97.56 261 ASP A CA 1
ATOM 1988 C C . ASP A 1 261 ? 5.688 -11.082 -18.921 1.00 97.56 261 ASP A C 1
ATOM 1990 O O . ASP A 1 261 ? 5.972 -10.012 -19.472 1.00 97.56 261 ASP A O 1
ATOM 1994 N N . GLY A 1 262 ? 6.334 -12.211 -19.222 1.00 97.62 262 GLY A N 1
ATOM 1995 C CA . GLY A 1 262 ? 7.372 -12.276 -20.249 1.00 97.62 262 GLY A CA 1
ATOM 1996 C C . GLY A 1 262 ? 6.896 -11.827 -21.637 1.00 97.62 262 GLY A C 1
ATOM 1997 O O . GLY A 1 262 ? 7.693 -11.275 -22.395 1.00 97.62 262 GLY A O 1
ATOM 1998 N N . ALA A 1 263 ? 5.610 -11.997 -21.968 1.00 98.12 263 ALA A N 1
ATOM 1999 C CA . ALA A 1 263 ? 5.064 -11.577 -23.254 1.00 98.12 263 ALA A CA 1
ATOM 2000 C C . ALA A 1 263 ? 4.943 -10.050 -23.336 1.00 98.12 263 ALA A C 1
ATOM 2002 O O . ALA A 1 263 ? 5.380 -9.463 -24.330 1.00 98.12 263 ALA A O 1
ATOM 2003 N N . LEU A 1 264 ? 4.430 -9.391 -22.289 1.00 98.19 264 LEU A N 1
ATOM 2004 C CA . LEU A 1 264 ? 4.389 -7.926 -22.241 1.00 98.19 264 LEU A CA 1
ATOM 2005 C C . LEU A 1 264 ? 5.802 -7.335 -22.275 1.00 98.19 264 LEU A C 1
ATOM 2007 O O . LEU A 1 264 ? 6.070 -6.416 -23.049 1.00 98.19 264 LEU A O 1
ATOM 2011 N N . ARG A 1 265 ? 6.725 -7.888 -21.482 1.00 98.25 265 ARG A N 1
ATOM 2012 C CA . ARG A 1 265 ? 8.113 -7.410 -21.433 1.00 98.25 265 ARG A CA 1
ATOM 2013 C C . ARG A 1 265 ? 8.834 -7.586 -22.773 1.00 98.25 265 ARG A C 1
ATOM 2015 O O . ARG A 1 265 ? 9.560 -6.688 -23.198 1.00 98.25 265 ARG A O 1
ATOM 2022 N N . ALA A 1 266 ? 8.609 -8.699 -23.473 1.00 98.19 266 ALA A N 1
ATOM 2023 C CA . ALA A 1 266 ? 9.134 -8.907 -24.823 1.00 98.19 266 ALA A CA 1
ATOM 2024 C C . ALA A 1 266 ? 8.533 -7.916 -25.833 1.00 98.19 266 ALA A C 1
ATOM 2026 O O . ALA A 1 266 ? 9.264 -7.370 -26.658 1.00 98.19 266 ALA A O 1
ATOM 2027 N N . ALA A 1 267 ? 7.228 -7.638 -25.746 1.00 98.06 267 ALA A N 1
ATOM 2028 C CA . ALA A 1 267 ? 6.567 -6.659 -26.606 1.00 98.06 267 ALA A CA 1
ATOM 2029 C C . ALA A 1 267 ? 7.111 -5.236 -26.395 1.00 98.06 267 ALA A C 1
ATOM 2031 O O . ALA A 1 267 ? 7.344 -4.527 -27.373 1.00 98.06 267 ALA A O 1
ATOM 2032 N N . ILE A 1 268 ? 7.371 -4.838 -25.144 1.00 98.06 268 ILE A N 1
ATOM 2033 C CA . ILE A 1 268 ? 8.011 -3.555 -24.817 1.00 98.06 268 ILE A CA 1
ATOM 2034 C C . ILE A 1 268 ? 9.399 -3.470 -25.465 1.00 98.06 268 ILE A C 1
ATOM 2036 O O . ILE A 1 268 ? 9.669 -2.545 -26.228 1.00 98.06 268 ILE A O 1
ATOM 2040 N N . ARG A 1 269 ? 10.254 -4.473 -25.231 1.00 97.50 269 ARG A N 1
ATOM 2041 C CA . ARG A 1 269 ? 11.630 -4.507 -25.758 1.00 97.50 269 ARG A CA 1
ATOM 2042 C C . ARG A 1 269 ? 11.704 -4.561 -27.285 1.00 97.50 269 ARG A C 1
ATOM 2044 O O . ARG A 1 269 ? 12.677 -4.093 -27.865 1.00 97.50 269 ARG A O 1
ATOM 2051 N N . ALA A 1 270 ? 10.704 -5.151 -27.936 1.00 97.62 270 ALA A N 1
ATOM 2052 C CA . ALA A 1 270 ? 10.625 -5.198 -29.393 1.00 97.62 270 ALA A CA 1
ATOM 2053 C C . ALA A 1 270 ? 10.142 -3.873 -30.005 1.00 97.62 270 ALA A C 1
ATOM 2055 O O . ALA A 1 270 ? 10.489 -3.570 -31.146 1.00 97.62 270 ALA A O 1
ATOM 2056 N N . GLY A 1 271 ? 9.318 -3.112 -29.278 1.00 97.31 271 GLY A N 1
ATOM 2057 C CA . GLY A 1 271 ? 8.693 -1.889 -29.781 1.00 97.31 271 GLY A CA 1
ATOM 2058 C C . GLY A 1 271 ? 9.500 -0.614 -29.539 1.00 97.31 271 GLY A C 1
ATOM 2059 O O . GLY A 1 271 ? 9.419 0.307 -30.352 1.00 97.31 271 GLY A O 1
ATOM 2060 N N . TRP A 1 272 ? 10.264 -0.545 -28.445 1.00 97.69 272 TRP A N 1
ATOM 2061 C CA . TRP A 1 272 ? 10.888 0.696 -27.980 1.00 97.69 272 TRP A CA 1
ATOM 2062 C C . TRP A 1 272 ? 12.270 0.448 -27.378 1.00 97.69 272 TRP A C 1
ATOM 2064 O O . TRP A 1 272 ? 12.526 -0.600 -26.784 1.00 97.69 272 TRP A O 1
ATOM 2074 N N . SER A 1 273 ? 13.165 1.432 -27.500 1.00 95.81 273 SER A N 1
ATOM 2075 C CA . SER A 1 273 ? 14.413 1.414 -26.737 1.00 95.81 273 SER A CA 1
ATOM 2076 C C . SER A 1 273 ? 14.142 1.633 -25.248 1.00 95.81 273 SER A C 1
ATOM 2078 O O . SER A 1 273 ? 13.156 2.261 -24.862 1.00 95.81 273 SER A O 1
ATOM 2080 N N . GLU A 1 274 ? 15.076 1.204 -24.402 1.00 90.81 274 GLU A N 1
ATOM 2081 C CA . GLU A 1 274 ? 14.989 1.371 -22.945 1.00 90.81 274 GLU A CA 1
ATOM 2082 C C . GLU A 1 274 ? 14.845 2.838 -22.513 1.00 90.81 274 GLU A C 1
ATOM 2084 O O . GLU A 1 274 ? 14.219 3.130 -21.499 1.00 90.81 274 GLU A O 1
ATOM 2089 N N . THR A 1 275 ? 15.370 3.779 -23.302 1.00 91.69 275 THR A N 1
ATOM 2090 C CA . THR A 1 275 ? 15.224 5.228 -23.083 1.00 91.69 275 THR A CA 1
ATOM 2091 C C . THR A 1 275 ? 13.852 5.783 -23.467 1.00 91.69 275 THR A C 1
ATOM 2093 O O . THR A 1 275 ? 13.488 6.859 -23.004 1.00 91.69 275 THR A O 1
ATOM 2096 N N . GLN A 1 276 ? 13.107 5.086 -24.326 1.00 94.94 276 GLN A N 1
ATOM 2097 C CA . GLN A 1 276 ? 11.761 5.475 -24.751 1.00 94.94 276 GLN A CA 1
ATOM 2098 C C . GLN A 1 276 ? 10.687 4.865 -23.851 1.00 94.94 276 GLN A C 1
ATOM 2100 O O . GLN A 1 276 ? 9.691 5.521 -23.562 1.00 94.94 276 GLN A O 1
ATOM 2105 N N . LEU A 1 277 ? 10.877 3.614 -23.431 1.00 96.56 277 LEU A N 1
ATOM 2106 C CA . LEU A 1 277 ? 9.978 2.913 -22.526 1.00 96.56 277 LEU A CA 1
ATOM 2107 C C . LEU A 1 277 ? 10.788 1.979 -21.634 1.00 96.56 277 LEU A C 1
ATOM 2109 O O . LEU A 1 277 ? 11.351 0.989 -22.097 1.00 96.56 277 LEU A O 1
ATOM 2113 N N . ASP A 1 278 ? 10.845 2.316 -20.351 1.00 96.50 278 ASP A N 1
ATOM 2114 C CA . ASP A 1 278 ? 11.459 1.468 -19.344 1.00 96.50 278 ASP A CA 1
ATOM 2115 C C . ASP A 1 278 ? 10.589 0.222 -19.145 1.00 96.50 278 ASP A C 1
ATOM 2117 O O . ASP A 1 278 ? 9.372 0.322 -18.977 1.00 96.50 278 ASP A O 1
ATOM 2121 N N . VAL A 1 279 ? 11.191 -0.969 -19.174 1.00 97.25 279 VAL A N 1
ATOM 2122 C CA . VAL A 1 279 ? 10.437 -2.229 -19.063 1.00 97.25 279 VAL A CA 1
ATOM 2123 C C . VAL A 1 279 ? 9.851 -2.448 -17.664 1.00 97.25 279 VAL A C 1
ATOM 2125 O O . VAL A 1 279 ? 8.905 -3.221 -17.519 1.00 97.25 279 VAL A O 1
ATOM 2128 N N . PHE A 1 280 ? 10.358 -1.759 -16.639 1.00 96.88 280 PHE A N 1
ATOM 2129 C CA . PHE A 1 280 ? 9.751 -1.660 -15.312 1.00 96.88 280 PHE A CA 1
ATOM 2130 C C . PHE A 1 280 ? 8.924 -0.376 -15.139 1.00 96.88 280 PHE A C 1
ATOM 2132 O O . PHE A 1 280 ? 8.148 -0.294 -14.194 1.00 96.88 280 PHE A O 1
ATOM 2139 N N . GLY A 1 281 ? 8.997 0.591 -16.050 1.00 95.00 281 GLY A N 1
ATOM 2140 C CA . GLY A 1 281 ? 8.223 1.832 -15.962 1.00 95.00 281 GLY A CA 1
ATOM 2141 C C . GLY A 1 281 ? 8.742 2.804 -14.897 1.00 95.00 281 GLY A C 1
ATOM 2142 O O . GLY A 1 281 ? 7.967 3.592 -14.354 1.00 95.00 281 GLY A O 1
ATOM 2143 N N . GLU A 1 282 ? 10.040 2.752 -14.574 1.00 91.69 282 GLU A N 1
ATOM 2144 C CA . GLU A 1 282 ? 10.659 3.552 -13.500 1.00 91.69 282 GLU A CA 1
ATOM 2145 C C . GLU A 1 282 ? 10.614 5.068 -13.730 1.00 91.69 282 GLU A C 1
ATOM 2147 O O . GLU A 1 282 ? 10.828 5.848 -12.801 1.00 91.69 282 GLU A O 1
ATOM 2152 N N . ARG A 1 283 ? 10.315 5.524 -14.950 1.00 89.44 283 ARG A N 1
ATOM 2153 C CA . ARG A 1 283 ? 10.172 6.952 -15.268 1.00 89.44 283 ARG A CA 1
ATOM 2154 C C . ARG A 1 283 ? 8.705 7.371 -15.310 1.00 89.44 283 ARG A C 1
ATOM 2156 O O . ARG A 1 283 ? 8.374 8.404 -15.891 1.00 89.44 283 ARG A O 1
ATOM 2163 N N . GLY A 1 284 ? 7.829 6.584 -14.687 1.00 89.62 284 GLY A N 1
ATOM 2164 C CA . GLY A 1 284 ? 6.402 6.862 -14.577 1.00 89.62 284 GLY A CA 1
ATOM 2165 C C . GLY A 1 284 ? 5.599 6.467 -15.810 1.00 89.62 284 GLY A C 1
ATOM 2166 O O . GLY A 1 284 ? 4.456 6.892 -15.923 1.00 89.62 284 GLY A O 1
ATOM 2167 N N . GLU A 1 285 ? 6.157 5.665 -16.723 1.00 93.88 285 GLU A N 1
ATOM 2168 C CA . GLU A 1 285 ? 5.464 5.232 -17.942 1.00 93.88 285 GLU A CA 1
ATOM 2169 C C . GLU A 1 285 ? 4.205 4.414 -17.646 1.00 93.88 285 GLU A C 1
ATOM 2171 O O . GLU A 1 285 ? 3.226 4.473 -18.390 1.00 93.88 285 GLU A O 1
ATOM 2176 N N . PHE A 1 286 ? 4.213 3.634 -16.568 1.00 94.44 286 PHE A N 1
ATOM 2177 C CA . PHE A 1 286 ? 3.044 2.904 -16.104 1.00 94.44 286 PHE A CA 1
ATOM 2178 C C . PHE A 1 286 ? 3.191 2.487 -14.645 1.00 94.44 286 PHE A C 1
ATOM 2180 O O . PHE A 1 286 ? 4.288 2.408 -14.095 1.00 94.44 286 PHE A O 1
ATOM 2187 N N . HIS A 1 287 ? 2.063 2.146 -14.035 1.00 94.88 287 HIS A N 1
ATOM 2188 C CA . HIS A 1 287 ? 2.010 1.589 -12.692 1.00 94.88 287 HIS A CA 1
ATOM 2189 C C . HIS A 1 287 ? 1.355 0.208 -12.710 1.00 94.88 287 HIS A C 1
ATOM 2191 O O . HIS A 1 287 ? 0.585 -0.122 -13.616 1.00 94.88 287 HIS A O 1
ATOM 2197 N N . SER A 1 288 ? 1.681 -0.620 -11.716 1.00 96.25 288 SER A N 1
ATOM 2198 C CA . SER A 1 288 ? 1.241 -2.020 -11.653 1.00 96.25 288 SER A CA 1
ATOM 2199 C C . SER A 1 288 ? 0.563 -2.374 -10.338 1.00 96.25 288 SER A C 1
ATOM 2201 O O . SER A 1 288 ? 0.971 -1.876 -9.302 1.00 96.25 288 SER A O 1
ATOM 2203 N N . VAL A 1 289 ? -0.416 -3.269 -10.345 1.00 97.44 289 VAL A N 1
ATOM 2204 C CA . VAL A 1 289 ? -1.005 -3.845 -9.133 1.00 97.44 289 VAL A CA 1
ATOM 2205 C C . VAL A 1 289 ? -0.670 -5.330 -9.060 1.00 97.44 289 VAL A C 1
ATOM 2207 O O . VAL A 1 289 ? -0.766 -6.042 -10.060 1.00 97.44 289 VAL A O 1
ATOM 2210 N N . VAL A 1 290 ? -0.271 -5.794 -7.877 1.00 97.81 290 VAL A N 1
ATOM 2211 C CA . VAL A 1 290 ? 0.049 -7.201 -7.617 1.00 97.81 290 VAL A CA 1
ATOM 2212 C C . VAL A 1 290 ? -1.140 -7.906 -6.971 1.00 97.81 290 VAL A C 1
ATOM 2214 O O . VAL A 1 290 ? -1.724 -7.423 -6.003 1.00 97.81 290 VAL A O 1
ATOM 2217 N N . LEU A 1 291 ? -1.480 -9.089 -7.458 1.00 97.81 291 LEU A N 1
ATOM 2218 C CA . LEU A 1 291 ? -2.387 -10.025 -6.813 1.00 97.81 291 LEU A CA 1
ATOM 2219 C C . LEU A 1 291 ? -1.548 -11.180 -6.247 1.00 97.81 291 LEU A C 1
ATOM 2221 O O . LEU A 1 291 ? -1.221 -12.114 -6.981 1.00 97.81 291 LEU A O 1
ATOM 2225 N N . PRO A 1 292 ? -1.155 -11.120 -4.958 1.00 96.56 292 PRO A N 1
ATOM 2226 C CA . PRO A 1 292 ? -0.375 -12.186 -4.346 1.00 96.56 292 PRO A CA 1
ATOM 2227 C C . PRO A 1 292 ? -1.192 -13.477 -4.248 1.00 96.56 292 PRO A C 1
ATOM 2229 O O . PRO A 1 292 ? -2.428 -13.460 -4.183 1.00 96.56 292 PRO A O 1
ATOM 2232 N N . ALA A 1 293 ? -0.488 -14.605 -4.156 1.00 91.75 293 ALA A N 1
ATOM 2233 C CA . ALA A 1 293 ? -1.110 -15.895 -3.896 1.00 91.75 293 ALA A CA 1
ATOM 2234 C C . ALA A 1 293 ? -2.004 -15.836 -2.640 1.00 91.75 293 ALA A C 1
ATOM 2236 O O . ALA A 1 293 ? -1.607 -15.325 -1.591 1.00 91.75 293 ALA A O 1
ATOM 2237 N N . GLY A 1 294 ? -3.224 -16.368 -2.747 1.00 90.31 294 GLY A N 1
ATOM 2238 C CA . GLY A 1 294 ? -4.191 -16.379 -1.645 1.00 90.31 294 GLY A CA 1
ATOM 2239 C C . GLY A 1 294 ? -4.970 -15.075 -1.441 1.00 90.31 294 GLY A C 1
ATOM 2240 O O . GLY A 1 294 ? -5.639 -14.938 -0.415 1.00 90.31 294 GLY A O 1
ATOM 2241 N N . ILE A 1 295 ? -4.914 -14.126 -2.386 1.00 94.50 295 ILE A N 1
ATOM 2242 C CA . ILE A 1 295 ? -5.808 -12.963 -2.369 1.00 94.50 295 ILE A CA 1
ATOM 2243 C C . ILE A 1 295 ? -7.282 -13.391 -2.418 1.00 94.50 295 ILE A C 1
ATOM 2245 O O . ILE A 1 295 ? -7.649 -14.359 -3.085 1.00 94.50 295 ILE A O 1
ATOM 2249 N N . ASP A 1 296 ? -8.129 -12.671 -1.681 1.00 91.75 296 ASP A N 1
ATOM 2250 C CA . ASP A 1 296 ? -9.561 -12.950 -1.601 1.00 91.75 296 ASP A CA 1
ATOM 2251 C C . ASP A 1 296 ? -10.220 -12.890 -2.990 1.00 91.75 296 ASP A C 1
ATOM 2253 O O . ASP A 1 296 ? -9.980 -11.962 -3.765 1.00 91.75 296 ASP A O 1
ATOM 2257 N N . ALA A 1 297 ? -11.061 -13.878 -3.308 1.00 93.69 297 ALA A N 1
ATOM 2258 C CA . ALA A 1 297 ? -11.665 -14.013 -4.632 1.00 93.69 297 ALA A CA 1
ATOM 2259 C C . ALA A 1 297 ? -12.600 -12.846 -4.995 1.00 93.69 297 ALA A C 1
ATOM 2261 O O . ALA A 1 297 ? -12.677 -12.466 -6.168 1.00 93.69 297 ALA A O 1
ATOM 2262 N N . ALA A 1 298 ? -13.288 -12.254 -4.013 1.00 91.94 298 ALA A N 1
ATOM 2263 C CA . ALA A 1 298 ? -14.134 -11.090 -4.246 1.00 91.94 298 ALA A CA 1
ATOM 2264 C C . ALA A 1 298 ? -13.275 -9.856 -4.539 1.00 9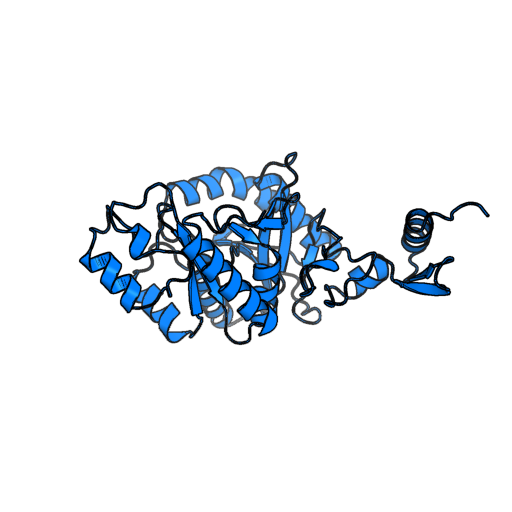1.94 298 ALA A C 1
ATOM 2266 O O . ALA A 1 298 ? -13.554 -9.138 -5.496 1.00 91.94 298 ALA A O 1
ATOM 2267 N N . VAL A 1 299 ? -12.183 -9.662 -3.790 1.00 92.12 299 VAL A N 1
ATOM 2268 C CA . VAL A 1 299 ? -11.227 -8.575 -4.061 1.00 92.12 299 VAL A CA 1
ATOM 2269 C C . VAL A 1 299 ? -10.563 -8.755 -5.424 1.00 92.12 299 VAL A C 1
ATOM 2271 O O . VAL A 1 299 ? -10.497 -7.806 -6.196 1.00 92.12 299 VAL A O 1
ATOM 2274 N N . ARG A 1 300 ? -10.124 -9.971 -5.765 1.00 95.38 300 ARG A N 1
ATOM 2275 C CA . ARG A 1 300 ? -9.586 -10.291 -7.093 1.00 95.38 300 ARG A CA 1
ATOM 2276 C C . ARG A 1 300 ? -10.568 -9.906 -8.198 1.00 95.38 300 ARG A C 1
ATOM 2278 O O . ARG A 1 300 ? -10.179 -9.248 -9.156 1.00 95.38 300 ARG A O 1
ATOM 2285 N N . SER A 1 301 ? -11.827 -10.317 -8.064 1.00 95.12 301 SER A N 1
ATOM 2286 C CA . SER A 1 301 ? -12.869 -10.018 -9.054 1.00 95.12 301 SER A CA 1
ATOM 2287 C C . SER A 1 301 ? -13.105 -8.512 -9.183 1.00 95.12 301 SER A C 1
ATOM 2289 O O . SER A 1 301 ? -13.245 -8.012 -10.294 1.00 95.12 301 SER A O 1
ATOM 2291 N N . GLU A 1 302 ? -13.088 -7.788 -8.061 1.00 93.56 302 GLU A N 1
ATOM 2292 C CA . GLU A 1 302 ? -13.191 -6.328 -8.028 1.00 93.56 302 GLU A CA 1
ATOM 2293 C C . GLU A 1 302 ? -12.029 -5.657 -8.778 1.00 93.56 302 GLU A C 1
ATOM 2295 O O . GLU A 1 302 ? -12.265 -4.783 -9.610 1.00 93.56 302 GLU A O 1
ATOM 2300 N N . VAL A 1 303 ? -10.786 -6.096 -8.5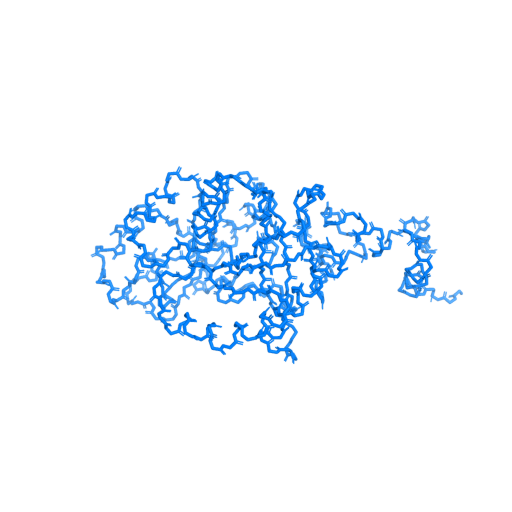38 1.00 94.44 303 VAL A N 1
ATOM 2301 C CA . VAL A 1 303 ? -9.597 -5.577 -9.233 1.00 94.44 303 VAL A CA 1
ATOM 2302 C C . VAL A 1 303 ? -9.702 -5.816 -10.735 1.00 94.44 303 VAL A C 1
ATOM 2304 O O . VAL A 1 303 ? -9.540 -4.885 -11.518 1.00 94.44 303 VAL A O 1
ATOM 2307 N N . LEU A 1 304 ? -10.005 -7.045 -11.154 1.00 95.44 304 LEU A N 1
ATOM 2308 C CA . LEU A 1 304 ? -10.077 -7.388 -12.575 1.00 95.44 304 LEU A CA 1
ATOM 2309 C C . LEU A 1 304 ? -11.199 -6.636 -13.302 1.00 95.44 304 LEU A C 1
ATOM 2311 O O . LEU A 1 304 ? -10.990 -6.189 -14.429 1.00 95.44 304 LEU A O 1
ATOM 2315 N N . ALA A 1 305 ? -12.359 -6.458 -12.663 1.00 93.62 305 ALA A N 1
ATOM 2316 C CA . ALA A 1 305 ? -13.446 -5.652 -13.216 1.00 93.62 305 ALA A CA 1
ATOM 2317 C C . ALA A 1 305 ? -13.008 -4.195 -13.409 1.00 93.62 305 ALA A C 1
ATOM 2319 O O . ALA A 1 305 ? -13.147 -3.642 -14.495 1.00 93.62 305 ALA A O 1
ATOM 2320 N N . ALA A 1 306 ? -12.381 -3.609 -12.393 1.00 92.19 306 ALA A N 1
ATOM 2321 C CA . ALA A 1 306 ? -11.891 -2.243 -12.456 1.00 92.19 306 ALA A CA 1
ATOM 2322 C C . ALA A 1 306 ? -10.806 -2.019 -13.525 1.00 92.19 306 ALA A C 1
ATOM 2324 O O . ALA A 1 306 ? -10.815 -1.006 -14.224 1.00 92.19 306 ALA A O 1
ATOM 2325 N N . LEU A 1 307 ? -9.882 -2.970 -13.682 1.00 92.75 307 LEU A N 1
ATOM 2326 C CA . LEU A 1 307 ? -8.876 -2.930 -14.744 1.00 92.75 307 LEU A CA 1
ATOM 2327 C C . LEU A 1 307 ? -9.521 -3.027 -16.133 1.00 92.75 307 LEU A C 1
ATOM 2329 O O . LEU A 1 307 ? -9.105 -2.328 -17.057 1.00 92.75 307 LEU A O 1
ATOM 2333 N N . ALA A 1 308 ? -10.550 -3.866 -16.281 1.00 91.44 308 ALA A N 1
ATOM 2334 C CA . ALA A 1 308 ? -11.301 -3.992 -17.525 1.00 91.44 308 ALA A CA 1
ATOM 2335 C C . ALA A 1 308 ? -12.100 -2.724 -17.857 1.00 91.44 308 ALA A C 1
ATOM 2337 O O . ALA A 1 308 ? -12.266 -2.411 -19.035 1.00 91.44 308 ALA A O 1
ATOM 2338 N N . ASP A 1 309 ? -12.599 -2.006 -16.852 1.00 88.62 309 ASP A N 1
ATOM 2339 C CA . ASP A 1 309 ? -13.304 -0.734 -17.028 1.00 88.62 309 ASP A CA 1
ATOM 2340 C C . ASP A 1 309 ? -12.338 0.356 -17.509 1.00 88.62 309 ASP A C 1
ATOM 2342 O O . ASP A 1 309 ? -12.546 0.932 -18.578 1.00 88.62 309 ASP A O 1
ATOM 2346 N N . ALA A 1 310 ? -11.200 0.526 -16.829 1.00 86.19 310 ALA A N 1
ATOM 2347 C CA . ALA A 1 310 ? -10.168 1.478 -17.245 1.00 86.19 310 ALA A CA 1
ATOM 2348 C C . ALA A 1 310 ? -9.619 1.193 -18.655 1.00 86.19 310 ALA A C 1
ATOM 2350 O O . ALA A 1 310 ? -9.357 2.111 -19.432 1.00 86.19 310 ALA A O 1
ATOM 2351 N N . ALA A 1 311 ? -9.502 -0.085 -19.032 1.00 84.62 311 ALA A N 1
ATOM 2352 C CA . ALA A 1 311 ? -9.080 -0.475 -20.374 1.00 84.62 311 ALA A CA 1
ATOM 2353 C C . ALA A 1 311 ? -10.064 -0.044 -21.477 1.00 84.62 311 ALA A C 1
ATOM 2355 O O . ALA A 1 311 ? -9.632 0.182 -22.610 1.00 84.62 311 ALA A O 1
ATOM 2356 N N . ARG A 1 312 ? -11.372 0.036 -21.181 1.00 79.00 312 ARG A N 1
ATOM 2357 C CA . ARG A 1 312 ? -12.402 0.458 -22.148 1.00 79.00 312 ARG A CA 1
ATOM 2358 C C . ARG A 1 312 ? -12.462 1.970 -22.295 1.00 79.00 312 ARG A C 1
ATOM 2360 O O . ARG A 1 312 ? -12.601 2.453 -23.415 1.00 79.00 312 ARG A O 1
ATOM 2367 N N . ASP A 1 313 ? -12.327 2.687 -21.187 1.00 68.94 313 ASP A N 1
ATOM 2368 C CA . ASP A 1 313 ? -12.564 4.130 -21.161 1.00 68.94 313 ASP A CA 1
ATOM 2369 C C . ASP A 1 313 ? -11.341 4.944 -21.617 1.00 68.94 313 ASP A C 1
ATOM 2371 O O . ASP A 1 313 ? -11.441 6.150 -21.828 1.00 68.94 313 ASP A O 1
ATOM 2375 N N . GLY A 1 314 ? -10.178 4.299 -21.802 1.00 58.53 314 GLY A N 1
ATOM 2376 C CA . GLY A 1 314 ? -8.933 4.975 -22.192 1.00 58.53 314 GLY A CA 1
ATOM 2377 C C . GLY A 1 314 ? -8.430 5.967 -21.137 1.00 58.53 314 GLY A C 1
ATOM 2378 O O . GLY A 1 314 ? -7.574 6.802 -21.428 1.00 58.53 314 GLY A O 1
ATOM 2379 N N . LEU A 1 315 ? -8.982 5.877 -19.929 1.00 54.47 315 LEU A N 1
ATOM 2380 C CA . LEU A 1 315 ? -8.637 6.670 -18.763 1.00 54.47 315 LEU A CA 1
ATOM 2381 C C . LEU A 1 315 ? -7.624 5.891 -17.907 1.00 54.47 315 LEU A C 1
ATOM 2383 O O . LEU A 1 315 ? -7.566 4.658 -17.977 1.00 54.47 315 LEU A O 1
ATOM 2387 N N . PRO A 1 316 ? -6.831 6.574 -17.064 1.00 52.75 316 PRO A N 1
ATOM 2388 C CA . PRO A 1 316 ? -6.158 5.891 -15.964 1.00 52.75 316 PRO A CA 1
ATOM 2389 C C . PRO A 1 316 ? -7.205 5.161 -15.100 1.00 52.75 316 PRO A C 1
ATOM 2391 O O . PRO A 1 316 ? -8.382 5.532 -15.130 1.00 52.75 316 PRO A O 1
ATOM 2394 N N . CYS A 1 317 ? -6.814 4.164 -14.295 1.00 48.22 317 CYS A N 1
ATOM 2395 C CA . CYS A 1 317 ? -7.670 3.665 -13.209 1.00 48.22 317 CYS A CA 1
ATOM 2396 C C . CYS A 1 317 ? -7.877 4.776 -12.156 1.00 48.22 317 CYS A C 1
ATOM 2398 O O . CYS A 1 317 ? -7.372 4.699 -11.045 1.00 48.22 317 CYS A O 1
ATOM 2400 N N . VAL A 1 318 ? -8.584 5.854 -12.490 1.00 43.44 318 VAL A N 1
ATOM 2401 C CA . VAL A 1 318 ? -8.949 6.898 -11.539 1.00 43.44 318 VAL A CA 1
ATOM 2402 C C . VAL A 1 318 ? -10.206 6.417 -10.833 1.00 43.44 318 VAL A C 1
ATOM 2404 O O . VAL A 1 318 ? -11.310 6.503 -11.365 1.00 43.44 318 VAL A O 1
ATOM 2407 N N . PHE A 1 319 ? -10.027 5.858 -9.642 1.00 44.31 319 PHE A N 1
ATOM 2408 C CA . PHE A 1 319 ? -11.132 5.558 -8.740 1.00 44.31 319 PHE A CA 1
ATOM 2409 C C . PHE A 1 319 ? -11.546 6.853 -8.038 1.00 44.31 319 PHE A C 1
ATOM 2411 O O . PHE A 1 319 ? -10.925 7.240 -7.050 1.00 44.31 319 PHE A O 1
ATOM 2418 N N . GLY A 1 320 ? -12.553 7.529 -8.591 1.00 33.69 320 GLY A N 1
ATOM 2419 C CA . GLY A 1 320 ? -13.345 8.556 -7.907 1.00 33.69 320 GLY A CA 1
ATOM 2420 C C . GLY A 1 320 ? -14.665 7.978 -7.424 1.00 33.69 320 GLY A C 1
ATOM 2421 O O . GLY A 1 320 ? -15.260 7.187 -8.192 1.00 33.69 320 GLY A O 1
#

Radius of gyration: 20.87 Å; chains: 1; bounding box: 61×38×60 Å